Protein AF-A0A226DFU5-F1 (afdb_monomer_lite)

Secondary structure (DSSP, 8-state):
------------TTTT--HHHHHTTSSS--GGGS-HHHHHHHHHHHHHHHHHHHHHHHHHHHHHHHHHHHHHHHHHHHHHHHHTT-TT-HHHHHHHHHHHHHHHHHHHHHHHHHHHHHHHHHHHHHHHHT-S--SS-HHHHHHHHHHHHHHHHHHHHHHHHHHHHHHHHHHHHHHHHHHT-HHHHHHHHHSSS-SS-EETTTEE--HHHHHHHHHHHHHHHHHHHHHHHSPP-----

pLDDT: mean 74.84, std 19.14, range [28.92, 95.69]

Sequence (237 aa):
MTKGVLESLPVNPFERADYAGLMNFTSHTTISDLSNFEQGLIFLINIIVMKYLGFIGGFGCSLVLLGSLCIYSETSRIWRQFENNERKSPEFVEDYLEVKAKIGTINSLCSILVFSQLLEALIYLVCILGQPRIAAGKVCAAVNLFYSLINIGSFVIAASGHKRAILLEKGLVRESGKCGYAEIESRIRNSAGDNCLLGWSCFSVTYSFLGAVASVGITYALVLLQFMSTPPNQKTQ

Structure (mmCIF, N/CA/C/O backbone):
data_AF-A0A226DFU5-F1
#
_entry.id   AF-A0A226DFU5-F1
#
loop_
_atom_site.group_PDB
_atom_site.id
_atom_site.type_symbol
_atom_site.label_atom_id
_atom_site.label_alt_id
_atom_site.label_comp_id
_atom_site.label_asym_id
_atom_site.label_entity_id
_atom_site.label_seq_id
_atom_site.pdbx_PDB_ins_code
_atom_site.Cartn_x
_atom_site.Cartn_y
_atom_site.Cartn_z
_atom_site.occupancy
_atom_site.B_iso_or_equiv
_atom_site.auth_seq_id
_atom_site.auth_comp_id
_atom_site.auth_asym_id
_atom_site.auth_atom_id
_atom_site.pdbx_PDB_model_num
ATOM 1 N N . MET A 1 1 ? 8.193 -65.222 -28.564 1.00 36.50 1 MET A N 1
ATOM 2 C CA . MET A 1 1 ? 8.154 -64.455 -27.300 1.00 36.50 1 MET A CA 1
ATOM 3 C C . MET A 1 1 ? 8.765 -63.091 -27.593 1.00 36.50 1 MET A C 1
ATOM 5 O O . MET A 1 1 ? 9.926 -63.075 -27.952 1.00 36.50 1 MET A O 1
ATOM 9 N N . THR A 1 2 ? 8.098 -61.940 -27.620 1.00 35.28 2 THR A N 1
ATOM 10 C CA . THR A 1 2 ? 6.697 -61.540 -27.402 1.00 35.28 2 THR A CA 1
ATOM 11 C C . THR A 1 2 ? 6.578 -60.141 -28.039 1.00 35.28 2 THR A C 1
ATOM 13 O O . THR A 1 2 ? 7.462 -59.313 -27.842 1.00 35.28 2 THR A O 1
ATOM 16 N N . LYS A 1 3 ? 5.529 -59.891 -28.834 1.00 35.66 3 LYS A N 1
ATOM 17 C CA . LYS A 1 3 ? 5.090 -58.548 -29.267 1.00 35.66 3 LYS A CA 1
ATOM 18 C C . LYS A 1 3 ? 4.191 -57.926 -28.180 1.00 35.66 3 LYS A C 1
ATOM 20 O O . LYS A 1 3 ? 3.489 -58.677 -27.511 1.00 35.66 3 LYS A O 1
ATOM 25 N N . GLY A 1 4 ? 4.134 -56.592 -28.110 1.00 30.23 4 GLY A N 1
ATOM 26 C CA . GLY A 1 4 ? 3.115 -55.784 -27.402 1.00 30.23 4 GLY A CA 1
ATOM 27 C C . GLY A 1 4 ? 3.660 -54.364 -27.159 1.00 30.23 4 GLY A C 1
ATOM 28 O O . GLY A 1 4 ? 4.648 -54.255 -26.451 1.00 30.23 4 GLY A O 1
ATOM 29 N N . VAL A 1 5 ?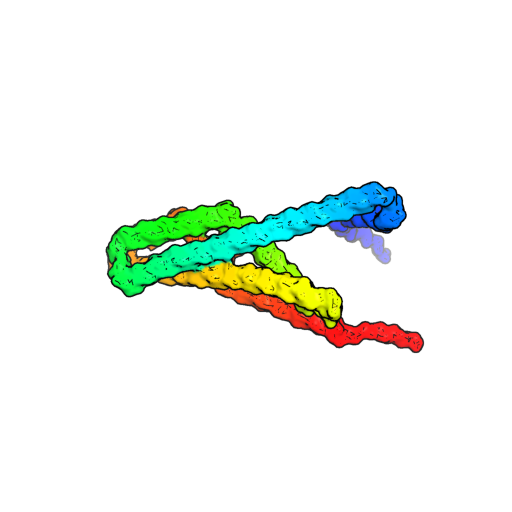 3.311 -53.294 -27.890 1.00 33.34 5 VAL A N 1
ATOM 30 C CA . VAL A 1 5 ? 2.019 -52.595 -28.114 1.00 33.34 5 VAL A CA 1
ATOM 31 C C . VAL A 1 5 ? 1.604 -51.710 -26.921 1.00 33.34 5 VAL A C 1
ATOM 33 O O . VAL A 1 5 ? 1.248 -52.248 -25.884 1.00 33.34 5 VAL A O 1
ATOM 36 N N . LEU A 1 6 ? 1.579 -50.386 -27.193 1.00 31.91 6 LEU A N 1
ATOM 37 C CA . LEU A 1 6 ? 0.977 -49.235 -26.474 1.00 31.91 6 LEU A CA 1
ATOM 38 C C . LEU A 1 6 ? 1.543 -48.919 -25.066 1.00 31.91 6 LEU A C 1
ATOM 40 O O . LEU A 1 6 ? 1.861 -49.814 -24.309 1.00 31.91 6 LEU A O 1
ATOM 44 N N . GLU A 1 7 ? 1.767 -47.664 -24.663 1.00 32.97 7 GLU A N 1
ATOM 45 C CA . GLU A 1 7 ? 0.814 -46.552 -24.709 1.00 32.97 7 GLU A CA 1
ATOM 46 C C . GLU A 1 7 ? 1.432 -45.200 -25.099 1.00 32.97 7 GLU A C 1
ATOM 48 O O . GLU A 1 7 ? 2.412 -44.709 -24.541 1.00 32.97 7 GLU A O 1
ATOM 53 N N . SER A 1 8 ? 0.754 -44.578 -26.057 1.00 36.94 8 SER A N 1
ATOM 54 C CA . SER A 1 8 ? 0.679 -43.144 -26.287 1.00 36.94 8 SER A CA 1
ATOM 55 C C . SER A 1 8 ? 0.148 -42.422 -25.045 1.00 36.94 8 SER A C 1
ATOM 57 O O . SER A 1 8 ? -1.035 -42.548 -24.722 1.00 36.94 8 SER A O 1
ATOM 59 N N . LEU A 1 9 ? 0.979 -41.610 -24.395 1.00 30.94 9 LEU A N 1
ATOM 60 C CA . LEU A 1 9 ? 0.472 -40.558 -23.519 1.00 30.94 9 LEU A CA 1
ATOM 61 C C . LEU A 1 9 ? -0.018 -39.391 -24.392 1.00 30.94 9 LEU A C 1
ATOM 63 O O . LEU A 1 9 ? 0.712 -38.961 -25.291 1.00 30.94 9 LEU A O 1
ATOM 67 N N . PRO A 1 10 ? -1.239 -38.875 -24.171 1.00 31.75 10 PRO A N 1
ATOM 68 C CA . PRO A 1 10 ? -1.712 -37.692 -24.866 1.00 31.75 10 PRO A CA 1
ATOM 69 C C . PRO A 1 10 ? -0.863 -36.497 -24.427 1.00 31.75 10 PRO A C 1
ATOM 71 O O . PRO A 1 10 ? -0.908 -36.070 -23.274 1.00 31.75 10 PRO A O 1
ATOM 74 N N . VAL A 1 11 ? -0.079 -35.956 -25.359 1.00 37.28 11 VAL A N 1
ATOM 75 C CA . VAL A 1 11 ? 0.498 -34.620 -25.211 1.00 37.28 11 VAL A CA 1
ATOM 76 C C . VAL A 1 11 ? -0.674 -33.654 -25.109 1.00 37.28 11 VAL A C 1
ATOM 78 O O . VAL A 1 11 ? -1.556 -33.632 -25.969 1.00 37.28 11 VAL A O 1
ATOM 81 N N . ASN A 1 12 ? -0.697 -32.909 -24.012 1.00 30.72 12 ASN A N 1
ATOM 82 C CA . ASN A 1 12 ? -1.728 -31.943 -23.688 1.00 30.72 12 ASN A CA 1
ATOM 83 C C . ASN A 1 12 ? -1.902 -30.970 -24.878 1.00 30.72 12 ASN A C 1
ATOM 85 O O . ASN A 1 12 ? -0.937 -30.296 -25.249 1.00 30.72 12 ASN A O 1
ATOM 89 N N . PRO A 1 13 ? -3.092 -30.852 -25.496 1.00 34.62 13 PRO A N 1
ATOM 90 C CA . PRO A 1 13 ? -3.297 -29.993 -26.669 1.00 34.62 13 PRO A CA 1
ATOM 91 C C . PRO A 1 13 ? -3.184 -28.485 -26.369 1.00 34.62 13 PRO A C 1
ATOM 93 O O . PRO A 1 13 ? -3.332 -27.668 -27.272 1.00 34.62 13 PRO A O 1
ATOM 96 N N . PHE A 1 14 ? -2.876 -28.105 -25.125 1.00 32.75 14 PHE A N 1
ATOM 97 C CA . PHE A 1 14 ? -2.636 -26.724 -24.702 1.00 32.75 14 PHE A CA 1
ATOM 98 C C . PHE A 1 14 ? -1.157 -26.289 -24.725 1.00 32.75 14 PHE A C 1
ATOM 100 O O . PHE A 1 14 ? -0.881 -25.113 -24.515 1.00 32.75 14 PHE A O 1
ATOM 107 N N . GLU A 1 15 ? -0.203 -27.177 -25.034 1.00 35.91 15 GLU A N 1
ATOM 108 C CA . GLU A 1 15 ? 1.238 -26.841 -25.085 1.00 35.91 15 GLU A CA 1
ATOM 109 C C . GLU A 1 15 ? 1.757 -26.411 -26.474 1.00 35.91 15 GLU A C 1
ATOM 111 O O . GLU A 1 15 ? 2.945 -26.141 -26.645 1.00 35.91 15 GLU A O 1
ATOM 116 N N . ARG A 1 16 ? 0.882 -26.295 -27.482 1.00 35.06 16 ARG A N 1
ATOM 117 C CA . ARG A 1 16 ? 1.227 -25.804 -28.834 1.00 35.06 16 ARG A CA 1
ATOM 118 C C . ARG A 1 16 ? 0.304 -24.689 -29.327 1.00 35.06 16 ARG A C 1
ATOM 120 O O . ARG A 1 16 ? -0.041 -24.632 -30.502 1.00 35.06 16 ARG A O 1
ATOM 127 N N . ALA A 1 17 ? -0.079 -23.773 -28.446 1.00 35.72 17 ALA A N 1
ATOM 128 C CA . ALA A 1 17 ? -0.577 -22.479 -28.897 1.00 35.72 17 ALA A CA 1
ATOM 129 C C . ALA A 1 17 ? 0.622 -21.607 -29.313 1.00 35.72 17 ALA A C 1
ATOM 131 O O . ALA A 1 17 ? 1.292 -21.019 -28.475 1.00 35.72 17 ALA A O 1
ATOM 132 N N . ASP A 1 18 ? 0.931 -21.634 -30.609 1.00 35.28 18 ASP A N 1
ATOM 133 C CA . ASP A 1 18 ? 1.601 -20.628 -31.450 1.00 35.28 18 ASP A CA 1
ATOM 134 C C . ASP A 1 18 ? 2.096 -19.306 -30.808 1.00 35.28 18 ASP A C 1
ATOM 136 O O . ASP A 1 18 ? 1.772 -18.206 -31.255 1.00 35.28 18 ASP A O 1
ATOM 140 N N . TYR A 1 19 ? 3.018 -19.371 -29.847 1.00 35.03 19 TYR A N 1
ATOM 141 C CA . TYR A 1 19 ? 3.857 -18.212 -29.500 1.00 35.03 19 TYR A CA 1
ATOM 142 C C . TYR A 1 19 ? 4.885 -17.896 -30.601 1.00 35.03 19 TYR A C 1
ATOM 144 O O . TYR A 1 19 ? 5.401 -16.781 -30.672 1.00 35.03 19 TYR A O 1
ATOM 152 N N . ALA A 1 20 ? 5.143 -18.848 -31.505 1.00 33.72 20 ALA A N 1
ATOM 153 C CA . ALA A 1 20 ? 5.971 -18.637 -32.688 1.00 33.72 20 ALA A CA 1
ATOM 154 C C . ALA A 1 20 ? 5.259 -17.776 -33.747 1.00 33.72 20 ALA A C 1
ATOM 156 O O . ALA A 1 20 ? 5.902 -16.939 -34.371 1.00 33.72 20 ALA A O 1
ATOM 157 N N . GLY A 1 21 ? 3.936 -17.908 -33.908 1.00 28.92 21 GLY A N 1
ATOM 158 C CA . GLY A 1 21 ? 3.162 -17.124 -34.879 1.00 28.92 21 GLY A CA 1
ATOM 159 C C . GLY A 1 21 ? 3.097 -15.629 -34.551 1.00 28.92 21 GLY A C 1
ATOM 160 O O . GLY A 1 21 ? 3.142 -14.802 -35.459 1.00 28.92 21 GLY A O 1
ATOM 161 N N . LEU A 1 22 ? 3.073 -15.268 -33.261 1.00 32.12 22 LEU A N 1
ATOM 162 C CA . LEU A 1 22 ? 3.051 -13.863 -32.835 1.00 32.12 22 LEU A CA 1
ATOM 163 C C . LEU A 1 22 ? 4.434 -13.191 -32.893 1.00 32.12 22 LEU A C 1
ATOM 165 O O . LEU A 1 22 ? 4.513 -11.992 -33.148 1.00 32.12 22 LEU A O 1
ATOM 169 N N . MET A 1 23 ? 5.524 -13.945 -32.696 1.00 35.12 23 MET A N 1
ATOM 170 C CA . MET A 1 23 ? 6.889 -13.417 -32.856 1.00 35.12 23 MET A CA 1
ATOM 171 C C . MET A 1 23 ? 7.342 -13.333 -34.321 1.00 35.12 23 MET A C 1
ATOM 173 O O . MET A 1 23 ? 8.279 -12.599 -34.623 1.00 35.12 23 MET A O 1
ATOM 177 N N . ASN A 1 24 ? 6.677 -14.038 -35.241 1.00 34.44 24 ASN A N 1
ATOM 178 C CA . ASN A 1 24 ? 7.040 -14.038 -36.661 1.00 34.44 24 ASN A CA 1
ATOM 179 C C . ASN A 1 24 ? 6.415 -12.878 -37.463 1.00 34.44 24 ASN A C 1
ATOM 181 O O . ASN A 1 24 ? 6.685 -12.737 -38.651 1.00 34.44 24 ASN A O 1
ATOM 185 N N . PHE A 1 25 ? 5.591 -12.033 -36.829 1.00 34.19 25 PHE A N 1
ATOM 186 C CA . PHE A 1 25 ? 5.003 -10.851 -37.474 1.00 34.19 25 PHE A CA 1
ATOM 187 C C . PHE A 1 25 ? 5.838 -9.568 -37.324 1.00 34.19 25 PHE A C 1
ATOM 189 O O . PHE A 1 25 ? 5.481 -8.545 -37.900 1.00 34.19 25 PHE A O 1
ATOM 196 N N . THR A 1 26 ? 6.953 -9.596 -36.585 1.00 42.38 26 THR A N 1
ATOM 197 C CA . THR A 1 26 ? 7.785 -8.402 -36.327 1.00 42.38 26 THR A CA 1
ATOM 198 C C . THR A 1 26 ? 9.262 -8.554 -36.697 1.00 42.38 26 THR A C 1
ATOM 200 O O . THR A 1 26 ? 10.013 -7.591 -36.572 1.00 42.38 26 THR A O 1
ATOM 203 N N . SER A 1 27 ? 9.709 -9.714 -37.190 1.00 44.09 27 SER A N 1
ATOM 204 C CA . SER A 1 27 ? 11.140 -9.991 -37.406 1.00 44.09 27 SER A CA 1
ATOM 205 C C . SER A 1 27 ? 11.689 -9.653 -38.799 1.00 44.09 27 SER A C 1
ATOM 207 O O . SER A 1 27 ? 12.900 -9.756 -38.990 1.00 44.09 27 SER A O 1
ATOM 209 N N . HIS A 1 28 ? 10.856 -9.245 -39.766 1.00 45.03 28 HIS A N 1
ATOM 210 C CA . HIS A 1 28 ? 11.298 -9.038 -41.159 1.00 45.03 28 HIS A CA 1
ATOM 211 C C . HIS A 1 28 ? 11.107 -7.633 -41.741 1.00 45.03 28 HIS A C 1
ATOM 213 O O . HI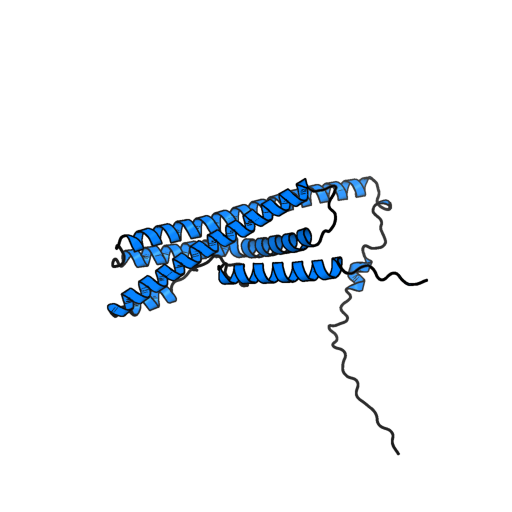S A 1 28 ? 11.527 -7.403 -42.869 1.00 45.03 28 HIS A O 1
ATOM 219 N N . THR A 1 29 ? 10.562 -6.681 -40.985 1.00 47.34 29 THR A N 1
ATOM 220 C CA . THR A 1 29 ? 10.597 -5.255 -41.349 1.00 47.34 29 THR A CA 1
ATOM 221 C C . THR A 1 29 ? 11.503 -4.528 -40.378 1.00 47.34 29 THR A C 1
ATOM 223 O O . THR A 1 29 ? 11.135 -4.260 -39.233 1.00 47.34 29 THR A O 1
ATOM 226 N N . THR A 1 30 ? 12.714 -4.227 -40.827 1.00 53.88 30 THR A N 1
ATOM 227 C CA . THR A 1 30 ? 13.584 -3.295 -40.117 1.00 53.88 30 THR A CA 1
ATOM 228 C C . THR A 1 30 ? 13.009 -1.883 -40.227 1.00 53.88 30 THR A C 1
ATOM 230 O O . THR A 1 30 ? 12.320 -1.563 -41.190 1.00 53.88 30 THR A O 1
ATOM 233 N N . ILE A 1 31 ? 13.273 -1.006 -39.247 1.00 55.91 31 ILE A N 1
ATOM 234 C CA . ILE A 1 31 ? 12.805 0.397 -39.290 1.00 55.91 31 ILE A CA 1
ATOM 235 C C . ILE A 1 31 ? 13.222 1.067 -40.612 1.00 55.91 31 ILE A C 1
ATOM 237 O O . ILE A 1 31 ? 12.480 1.882 -41.147 1.00 55.91 31 ILE A O 1
ATOM 241 N N . SER A 1 32 ? 14.360 0.658 -41.178 1.00 59.66 32 SER A N 1
ATOM 242 C CA . SER A 1 32 ? 14.882 1.070 -42.484 1.00 59.66 32 SER A CA 1
ATOM 243 C C . SER A 1 32 ? 14.009 0.727 -43.696 1.00 59.66 32 SER A C 1
ATOM 245 O O . SER A 1 32 ? 14.209 1.345 -44.736 1.00 59.66 32 SER A O 1
ATOM 247 N N . ASP A 1 33 ? 13.057 -0.201 -43.577 1.00 64.81 33 ASP A N 1
ATOM 248 C CA . ASP A 1 33 ? 12.161 -0.609 -44.671 1.00 64.81 33 ASP A CA 1
ATOM 249 C C . ASP A 1 33 ? 10.887 0.254 -44.748 1.00 64.81 33 ASP A C 1
ATOM 251 O O . ASP A 1 33 ? 10.118 0.152 -45.702 1.00 64.81 33 ASP A O 1
ATOM 255 N N . LEU A 1 34 ? 10.658 1.111 -43.747 1.00 69.50 34 LEU A N 1
ATOM 256 C CA . LEU A 1 34 ? 9.529 2.039 -43.690 1.00 69.50 34 LEU A CA 1
ATOM 257 C C . LEU A 1 34 ? 9.848 3.347 -44.414 1.00 69.50 34 LEU A C 1
ATOM 259 O O . LEU A 1 34 ? 10.966 3.864 -44.347 1.00 69.50 34 LEU A O 1
ATOM 263 N N . SER A 1 35 ? 8.838 3.935 -45.055 1.00 83.75 35 SER A N 1
ATOM 264 C CA . SER A 1 35 ? 8.966 5.269 -45.637 1.00 83.75 35 SER A CA 1
ATOM 265 C C . SER A 1 35 ? 9.292 6.309 -44.554 1.00 83.75 35 SER A C 1
ATOM 267 O O . SER A 1 35 ? 8.879 6.185 -43.399 1.00 83.75 35 SER A O 1
ATOM 269 N N . ASN A 1 36 ? 9.991 7.388 -44.922 1.00 82.06 36 ASN A N 1
ATOM 270 C CA . ASN A 1 36 ? 10.336 8.474 -43.988 1.00 82.06 36 ASN A CA 1
ATOM 271 C C . ASN A 1 36 ? 9.100 9.054 -43.268 1.00 82.06 36 ASN A C 1
ATOM 273 O O . ASN A 1 36 ? 9.194 9.516 -42.131 1.00 82.06 36 ASN A O 1
ATOM 277 N N . PHE A 1 37 ? 7.933 9.013 -43.921 1.00 82.75 37 PHE A N 1
ATOM 278 C CA . PHE A 1 37 ? 6.659 9.412 -43.331 1.00 82.75 37 PHE A CA 1
ATOM 279 C C . PHE A 1 37 ? 6.193 8.434 -42.242 1.00 82.75 37 PHE A C 1
ATOM 281 O O . PHE A 1 37 ? 5.830 8.867 -41.150 1.00 82.75 37 PHE A O 1
ATOM 288 N N . GLU A 1 38 ? 6.254 7.126 -42.494 1.00 81.56 38 GLU A N 1
ATOM 289 C CA . GLU A 1 38 ? 5.870 6.095 -41.522 1.00 81.56 38 GLU A CA 1
ATOM 290 C C . GLU A 1 38 ? 6.831 6.040 -40.330 1.00 81.56 38 GLU A C 1
ATOM 292 O O . GLU A 1 38 ? 6.382 5.935 -39.189 1.00 81.56 38 GLU A O 1
ATOM 297 N N . GLN A 1 39 ? 8.139 6.200 -40.557 1.00 75.94 39 GLN A N 1
ATOM 298 C CA . GLN A 1 39 ? 9.115 6.348 -39.471 1.00 75.94 39 GLN A CA 1
ATOM 299 C C . GLN A 1 39 ? 8.803 7.575 -38.602 1.00 75.94 39 GLN A C 1
ATOM 301 O O . GLN A 1 39 ? 8.814 7.484 -37.371 1.00 75.94 39 GLN A O 1
ATOM 306 N N . GLY A 1 40 ? 8.478 8.712 -39.229 1.00 78.44 40 GLY A N 1
ATOM 307 C CA . GLY A 1 40 ? 8.074 9.930 -38.526 1.00 78.44 40 GLY A CA 1
ATOM 308 C C . GLY A 1 40 ? 6.792 9.745 -37.708 1.00 78.44 40 GLY A C 1
ATOM 309 O O . GLY A 1 40 ? 6.726 10.178 -36.557 1.00 78.44 40 GLY A O 1
ATOM 310 N N . LEU A 1 41 ? 5.800 9.044 -38.265 1.00 83.31 41 LEU A N 1
ATOM 311 C CA . LEU A 1 41 ? 4.543 8.727 -37.588 1.00 83.31 41 LEU A CA 1
ATOM 312 C C . LEU A 1 41 ? 4.767 7.803 -36.379 1.00 83.31 41 LEU A C 1
ATOM 314 O O . LEU A 1 41 ? 4.274 8.092 -35.291 1.00 83.31 41 LEU A O 1
ATOM 318 N N . ILE A 1 42 ? 5.551 6.733 -36.538 1.00 80.81 42 ILE A N 1
ATOM 319 C CA . ILE A 1 42 ? 5.897 5.800 -35.454 1.00 80.81 42 ILE A CA 1
ATOM 320 C C . ILE A 1 42 ? 6.644 6.530 -34.336 1.00 80.81 42 ILE A C 1
ATOM 322 O O . ILE A 1 42 ? 6.361 6.314 -33.157 1.00 80.81 42 ILE A O 1
ATOM 326 N N . PHE A 1 43 ? 7.575 7.419 -34.680 1.00 78.94 43 PHE A N 1
ATOM 327 C CA . PHE A 1 43 ? 8.310 8.206 -33.695 1.00 78.94 43 PHE A CA 1
ATOM 328 C C . PHE A 1 43 ? 7.391 9.163 -32.921 1.00 78.94 43 PHE A C 1
ATOM 330 O O . PHE A 1 43 ? 7.452 9.215 -31.692 1.00 78.94 43 PHE A O 1
ATOM 337 N N . LEU A 1 44 ? 6.490 9.866 -33.615 1.00 78.88 44 LEU A N 1
ATOM 338 C CA . LEU A 1 44 ? 5.509 10.756 -32.992 1.00 78.88 44 LEU A CA 1
ATOM 339 C C . LEU A 1 44 ? 4.559 9.989 -32.058 1.00 78.88 44 LEU A C 1
ATOM 341 O O . LEU A 1 44 ? 4.359 10.399 -30.914 1.00 78.88 44 LEU A O 1
ATOM 345 N N . ILE A 1 45 ? 4.015 8.858 -32.520 1.00 80.44 45 ILE A N 1
ATOM 346 C CA . ILE A 1 45 ? 3.136 7.993 -31.723 1.00 80.44 45 ILE A CA 1
ATOM 347 C C . ILE A 1 45 ? 3.880 7.488 -30.488 1.00 80.44 45 ILE A C 1
ATOM 349 O O . ILE A 1 45 ? 3.356 7.603 -29.384 1.00 80.44 45 ILE A O 1
ATOM 353 N N . ASN A 1 46 ? 5.118 7.011 -30.636 1.00 70.56 46 ASN A N 1
ATOM 354 C CA . ASN A 1 46 ? 5.925 6.566 -29.502 1.00 70.56 46 ASN A CA 1
ATOM 355 C C . ASN A 1 46 ? 6.178 7.691 -28.493 1.00 70.56 46 ASN A C 1
ATOM 357 O O . ASN A 1 46 ? 6.066 7.458 -27.293 1.00 70.56 46 ASN A O 1
ATOM 361 N N . ILE A 1 47 ? 6.461 8.920 -28.939 1.00 75.81 47 ILE A N 1
ATOM 362 C CA . ILE A 1 47 ? 6.619 10.062 -28.026 1.00 75.81 47 ILE A CA 1
ATOM 363 C C . ILE A 1 47 ? 5.324 10.332 -27.258 1.00 75.81 47 ILE A C 1
ATOM 365 O O . ILE A 1 47 ? 5.367 10.499 -26.037 1.00 75.81 47 ILE A O 1
ATOM 369 N N . ILE A 1 48 ? 4.183 10.377 -27.951 1.00 74.75 48 ILE A N 1
ATOM 370 C CA . ILE A 1 48 ? 2.880 10.650 -27.333 1.00 74.75 48 ILE A CA 1
ATOM 371 C C . ILE A 1 48 ? 2.535 9.549 -26.328 1.00 74.75 48 ILE A C 1
ATOM 373 O O . ILE A 1 48 ? 2.198 9.853 -25.185 1.00 74.75 48 ILE A O 1
ATOM 377 N N . VAL A 1 49 ? 2.686 8.281 -26.718 1.00 73.06 49 VAL A N 1
ATOM 378 C CA . VAL A 1 49 ? 2.428 7.120 -25.859 1.00 73.06 49 VAL A CA 1
ATOM 379 C C . VAL A 1 49 ? 3.338 7.145 -24.634 1.00 73.06 49 VAL A C 1
ATOM 381 O O . VAL A 1 49 ? 2.843 7.047 -23.516 1.00 73.06 49 VAL A O 1
ATOM 384 N N . MET A 1 50 ? 4.644 7.365 -24.797 1.00 68.62 50 MET A N 1
ATOM 385 C CA . MET A 1 50 ? 5.586 7.408 -23.671 1.00 68.62 50 MET A CA 1
ATOM 386 C C . MET A 1 50 ? 5.300 8.573 -22.715 1.00 68.62 50 MET A C 1
ATOM 388 O O . MET A 1 50 ? 5.369 8.405 -21.498 1.00 68.62 50 MET A O 1
ATOM 392 N N . LYS A 1 51 ? 4.932 9.752 -23.235 1.00 73.06 51 LYS A N 1
ATOM 393 C CA . LYS A 1 51 ? 4.528 10.906 -22.412 1.00 73.06 51 LYS A CA 1
ATOM 394 C C . LYS A 1 51 ? 3.236 10.629 -21.645 1.00 73.06 51 LYS A C 1
ATOM 396 O O . LYS A 1 51 ? 3.155 10.962 -20.465 1.00 73.06 51 LYS A O 1
ATOM 401 N N . TYR A 1 52 ? 2.250 10.024 -22.300 1.00 72.38 52 TYR A N 1
ATOM 402 C CA . TYR A 1 52 ? 0.954 9.724 -21.700 1.00 72.38 52 TYR A CA 1
ATOM 403 C C . TYR A 1 52 ? 1.057 8.614 -20.646 1.00 72.38 52 TYR A C 1
ATOM 405 O O . TYR A 1 52 ? 0.517 8.757 -19.552 1.00 72.38 52 TYR A O 1
ATOM 413 N N . LEU A 1 53 ? 1.836 7.563 -20.921 1.00 72.44 53 LEU A N 1
ATOM 414 C CA . LEU A 1 53 ? 2.155 6.513 -19.951 1.00 72.44 53 LEU A CA 1
ATOM 415 C C . LEU A 1 53 ? 2.911 7.072 -18.743 1.00 72.44 53 LEU A C 1
ATOM 417 O O . LEU A 1 53 ? 2.547 6.768 -17.612 1.00 72.44 53 LEU A O 1
ATOM 421 N N . GLY A 1 54 ? 3.899 7.947 -18.961 1.00 71.00 54 GLY A N 1
ATOM 422 C CA . GLY A 1 54 ? 4.609 8.618 -17.870 1.00 71.00 54 GLY A CA 1
ATOM 423 C C . GLY A 1 54 ? 3.694 9.504 -17.016 1.00 71.00 54 GLY A C 1
ATOM 424 O O . GLY A 1 54 ? 3.820 9.525 -15.793 1.00 71.00 54 GLY A O 1
ATOM 425 N N . PHE A 1 55 ? 2.736 10.198 -17.638 1.00 75.69 55 PHE A N 1
ATOM 426 C CA . PHE A 1 55 ? 1.733 10.985 -16.919 1.00 75.69 55 PHE A CA 1
ATOM 427 C C . PHE A 1 55 ? 0.797 10.100 -16.086 1.00 75.69 55 PHE A C 1
ATOM 429 O O . PHE A 1 55 ? 0.604 10.374 -14.904 1.00 75.69 55 PHE A O 1
ATOM 436 N N 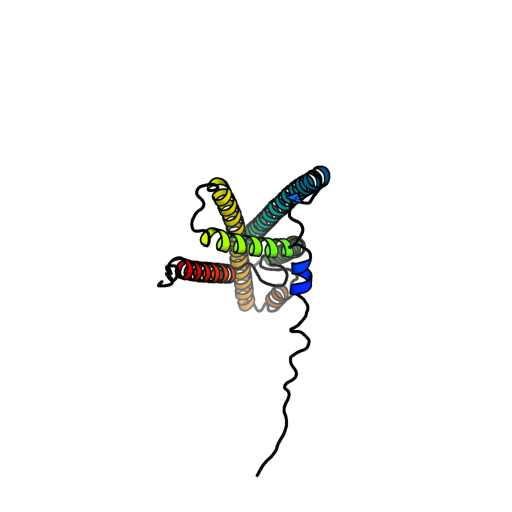. ILE A 1 56 ? 0.257 9.022 -16.667 1.00 77.06 56 ILE A N 1
ATOM 437 C CA . ILE A 1 56 ? -0.615 8.076 -15.954 1.00 77.06 56 ILE A CA 1
ATOM 438 C C . ILE A 1 56 ? 0.136 7.407 -14.801 1.00 77.06 56 ILE A C 1
ATOM 440 O O . ILE A 1 56 ? -0.411 7.317 -13.703 1.00 77.06 56 ILE A O 1
ATOM 444 N N . GLY A 1 57 ? 1.385 6.988 -15.015 1.00 76.75 57 GLY A N 1
ATOM 445 C CA . GLY A 1 57 ? 2.234 6.431 -13.963 1.00 76.75 57 GLY A CA 1
ATOM 446 C C . GLY A 1 57 ? 2.445 7.429 -12.824 1.00 76.75 57 GLY A C 1
ATOM 447 O O . GLY A 1 57 ? 2.163 7.127 -11.664 1.00 76.75 57 GLY A O 1
ATOM 448 N N . GLY A 1 58 ? 2.858 8.661 -13.138 1.00 80.38 58 GLY A N 1
ATOM 449 C CA . GLY A 1 58 ? 3.074 9.712 -12.137 1.00 80.38 58 GLY A CA 1
ATOM 450 C C . GLY A 1 58 ? 1.802 10.097 -11.371 1.00 80.38 58 GLY A C 1
ATOM 451 O O . GLY A 1 58 ? 1.838 10.298 -10.152 1.00 80.38 58 GLY A O 1
ATOM 452 N N . PHE A 1 59 ? 0.661 10.144 -12.060 1.00 85.00 59 PHE A N 1
ATOM 453 C CA . PHE A 1 59 ? -0.643 10.365 -11.443 1.00 85.00 59 PHE A CA 1
ATOM 454 C C . PHE A 1 59 ? -1.035 9.196 -10.527 1.00 85.00 59 PHE A C 1
ATOM 456 O O . PHE A 1 59 ? -1.434 9.419 -9.384 1.00 85.00 59 PHE A O 1
ATOM 463 N N . GLY A 1 60 ? -0.831 7.956 -10.979 1.00 86.56 60 GLY A N 1
ATOM 464 C CA . GLY A 1 60 ? -1.063 6.742 -10.198 1.00 86.56 60 GLY A CA 1
ATOM 465 C C . GLY A 1 60 ? -0.248 6.707 -8.905 1.00 86.56 60 GLY A C 1
ATOM 466 O O . GLY A 1 60 ? -0.814 6.498 -7.835 1.00 86.56 60 GLY A O 1
ATOM 467 N N . CYS A 1 61 ? 1.052 7.003 -8.967 1.00 86.81 61 CYS A N 1
ATOM 468 C CA . CYS A 1 61 ? 1.902 7.131 -7.775 1.00 86.81 61 CYS A CA 1
ATOM 469 C C . CYS A 1 61 ? 1.388 8.171 -6.795 1.00 86.81 61 CYS A C 1
ATOM 471 O O . CYS A 1 61 ? 1.352 7.931 -5.590 1.00 86.81 61 CYS A O 1
ATOM 473 N N . SER A 1 62 ? 0.993 9.331 -7.317 1.00 89.88 62 SER A N 1
ATOM 474 C CA . SER A 1 62 ? 0.494 10.432 -6.499 1.00 89.88 62 SER A CA 1
ATOM 475 C C . SER A 1 62 ? -0.792 10.028 -5.774 1.00 89.88 62 SER A C 1
ATOM 477 O O . SER A 1 62 ? -0.930 10.297 -4.582 1.00 89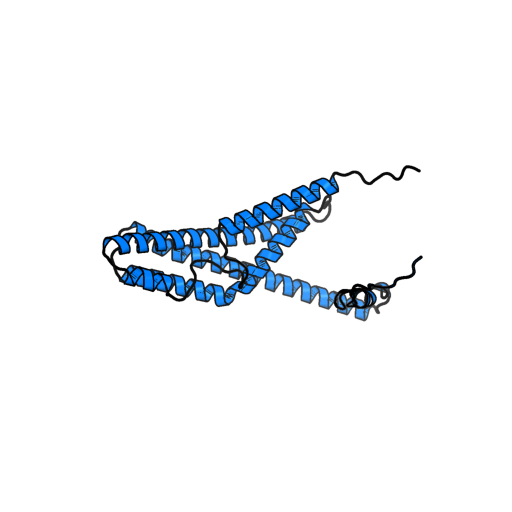.88 62 SER A O 1
ATOM 479 N N . LEU A 1 63 ? -1.700 9.315 -6.452 1.00 91.12 63 LEU A N 1
ATOM 480 C CA . LEU A 1 63 ? -2.919 8.766 -5.849 1.00 91.12 63 LEU A CA 1
ATOM 481 C C . LEU A 1 63 ? -2.628 7.696 -4.793 1.00 91.12 63 LEU A C 1
ATOM 483 O O . LEU A 1 63 ? -3.234 7.720 -3.723 1.00 91.12 63 LEU A O 1
ATOM 487 N N . VAL A 1 64 ? -1.689 6.784 -5.055 1.00 92.31 64 VAL A N 1
ATOM 488 C CA . VAL A 1 64 ? -1.279 5.760 -4.081 1.00 92.31 64 VAL A CA 1
ATOM 489 C C . VAL A 1 64 ? -0.644 6.408 -2.849 1.00 92.31 64 VAL A C 1
ATOM 491 O O . VAL A 1 64 ? -0.967 6.031 -1.720 1.00 92.31 64 VAL A O 1
ATOM 494 N N . LEU A 1 65 ? 0.202 7.422 -3.034 1.00 93.31 65 LEU A N 1
ATOM 495 C CA . LEU A 1 65 ? 0.807 8.180 -1.942 1.00 93.31 65 LEU A CA 1
ATOM 496 C C . LEU A 1 65 ? -0.242 8.934 -1.122 1.00 93.31 65 LEU A C 1
ATOM 498 O O . LEU A 1 65 ? -0.229 8.841 0.104 1.00 93.31 65 LEU A O 1
ATOM 502 N N . LEU A 1 66 ? -1.166 9.640 -1.777 1.00 93.75 66 LEU A N 1
ATOM 503 C CA . LEU A 1 66 ? -2.257 10.346 -1.104 1.00 93.75 66 LEU A CA 1
ATOM 504 C C . LEU A 1 66 ? -3.166 9.382 -0.338 1.00 93.75 66 LEU A C 1
ATOM 506 O O . LEU A 1 66 ? -3.479 9.642 0.821 1.00 93.75 66 LEU A O 1
ATOM 510 N N . GLY A 1 67 ? -3.532 8.247 -0.940 1.00 92.94 67 GLY A N 1
ATOM 511 C CA . GLY A 1 67 ? -4.298 7.197 -0.271 1.00 92.94 67 GLY A CA 1
ATOM 512 C C . GLY A 1 67 ? -3.563 6.663 0.958 1.00 92.94 67 GLY A C 1
ATOM 513 O O . GLY A 1 67 ? -4.132 6.599 2.043 1.00 92.94 67 GLY A O 1
ATOM 514 N N . SER A 1 68 ? -2.268 6.378 0.825 1.00 94.56 68 SER A N 1
ATOM 515 C CA . SER A 1 68 ? -1.419 5.915 1.929 1.00 94.56 68 SER A CA 1
ATOM 516 C C . SER A 1 68 ? -1.337 6.936 3.068 1.00 94.56 68 SER A C 1
ATOM 518 O O . SER A 1 68 ? -1.483 6.575 4.237 1.00 94.56 68 SER A O 1
ATOM 520 N N . LEU A 1 69 ? -1.143 8.217 2.735 1.00 95.06 69 LEU A N 1
ATOM 521 C CA . LEU A 1 69 ? -1.112 9.316 3.699 1.00 95.06 69 LEU A CA 1
ATOM 522 C C . LEU A 1 69 ? -2.459 9.504 4.392 1.00 95.06 69 LEU A C 1
ATOM 524 O O . LEU A 1 69 ? -2.469 9.690 5.603 1.00 95.06 69 LEU A O 1
ATOM 528 N N . CYS A 1 70 ? -3.569 9.419 3.658 1.00 93.94 70 CYS A N 1
ATOM 529 C CA . CYS A 1 70 ? -4.916 9.548 4.207 1.00 93.94 70 CYS A CA 1
ATOM 530 C C . CYS A 1 70 ? -5.231 8.412 5.190 1.00 93.94 70 CYS A C 1
ATOM 532 O O . CYS A 1 70 ? -5.648 8.665 6.319 1.00 93.94 70 CYS A O 1
ATOM 534 N N . ILE A 1 71 ? -4.930 7.162 4.818 1.00 93.38 71 ILE A N 1
ATOM 535 C CA . ILE A 1 71 ? -5.071 6.007 5.717 1.00 93.38 71 ILE A CA 1
ATOM 536 C C . ILE A 1 71 ? -4.237 6.228 6.980 1.00 93.38 71 ILE A C 1
ATOM 538 O O . ILE A 1 71 ? -4.729 6.055 8.097 1.00 93.38 71 ILE A O 1
ATOM 542 N N . TYR A 1 72 ? -2.976 6.640 6.829 1.00 94.75 72 TYR A N 1
ATOM 543 C CA . TYR A 1 72 ? -2.114 6.910 7.972 1.00 94.75 72 TYR A CA 1
ATOM 544 C C . TYR A 1 72 ? -2.638 8.065 8.832 1.00 94.75 72 TYR A C 1
ATOM 546 O O . TYR A 1 72 ? -2.664 7.928 10.051 1.00 94.75 72 TYR A O 1
ATOM 554 N N . SER A 1 73 ? -3.070 9.187 8.254 1.00 94.12 73 SER A N 1
ATOM 555 C CA . SER A 1 73 ? -3.534 10.351 9.015 1.00 94.12 73 SER A CA 1
ATOM 556 C C . SER A 1 73 ? -4.802 10.046 9.803 1.00 94.12 73 SER A C 1
ATOM 558 O O . SER A 1 73 ? -4.859 10.360 10.990 1.00 94.12 73 SER A O 1
ATOM 560 N N . GLU A 1 74 ? -5.776 9.384 9.179 1.00 92.81 74 GLU A N 1
ATOM 561 C CA . GLU A 1 74 ? -7.049 9.020 9.807 1.00 92.81 74 GLU A CA 1
ATOM 562 C C . GLU A 1 74 ? -6.847 8.010 10.941 1.00 92.81 74 GLU A C 1
ATOM 564 O O . GLU A 1 74 ? -7.275 8.240 12.073 1.00 92.81 74 GLU A O 1
ATOM 569 N N . THR A 1 75 ? -6.091 6.938 10.688 1.00 92.19 75 THR A N 1
ATOM 570 C CA . THR A 1 75 ? -5.773 5.942 11.728 1.00 92.19 75 THR A CA 1
ATOM 571 C C . THR A 1 75 ? -4.937 6.537 12.860 1.00 92.19 75 THR A C 1
ATOM 573 O O . THR A 1 75 ? -5.121 6.182 14.021 1.00 92.19 75 THR A O 1
ATOM 576 N N . SER A 1 76 ? -4.041 7.481 12.558 1.00 92.38 76 SER A N 1
ATOM 577 C CA . SER A 1 76 ? -3.246 8.195 13.565 1.00 92.38 76 SER A CA 1
ATOM 578 C C . SER A 1 76 ? -4.077 9.145 14.415 1.00 92.38 76 SER A C 1
ATOM 580 O O . SER A 1 76 ? -3.795 9.295 15.602 1.00 92.38 76 SER A O 1
ATOM 582 N N . ARG A 1 77 ? -5.072 9.804 13.817 1.00 91.75 77 ARG A N 1
ATOM 583 C CA . ARG A 1 77 ? -5.993 10.698 14.522 1.00 91.75 77 ARG A CA 1
ATOM 584 C C . ARG A 1 77 ? -6.775 9.918 15.575 1.00 91.75 77 ARG A C 1
ATOM 586 O O . ARG A 1 77 ? -6.707 10.273 16.749 1.00 91.75 77 ARG A O 1
ATOM 593 N N . ILE A 1 78 ? -7.385 8.804 15.170 1.00 89.81 78 ILE A N 1
ATOM 594 C CA . ILE A 1 78 ? -8.130 7.924 16.080 1.00 89.81 78 ILE A CA 1
ATOM 595 C C . ILE A 1 78 ? -7.206 7.279 17.116 1.00 89.81 78 ILE A C 1
ATOM 597 O O . ILE A 1 78 ? -7.557 7.194 18.289 1.00 89.81 78 ILE A O 1
ATOM 601 N N . TRP A 1 79 ? -5.985 6.889 16.732 1.00 89.75 79 TRP A N 1
ATOM 602 C CA . TRP A 1 79 ? -4.991 6.380 17.685 1.00 89.75 79 TRP A CA 1
ATOM 603 C C . TRP A 1 79 ? -4.691 7.367 18.816 1.00 89.75 79 TRP A C 1
ATOM 605 O O . TRP A 1 79 ? -4.616 6.973 19.976 1.00 89.75 79 TRP A O 1
ATOM 615 N N . ARG A 1 80 ? -4.562 8.661 18.506 1.00 88.75 80 ARG A N 1
ATOM 616 C CA . ARG A 1 80 ? -4.328 9.690 19.529 1.00 88.75 80 ARG A CA 1
ATOM 617 C C . ARG A 1 80 ? -5.533 9.874 20.452 1.00 88.75 80 ARG A C 1
ATOM 619 O O . ARG A 1 80 ? -5.347 9.995 21.658 1.00 88.75 80 ARG A O 1
ATOM 626 N N . GLN A 1 81 ? -6.752 9.859 19.913 1.00 85.75 81 GLN A N 1
ATOM 627 C CA . GLN A 1 81 ? -7.982 9.897 20.720 1.00 85.75 81 GLN A CA 1
ATOM 628 C C . GLN A 1 81 ? -8.079 8.674 21.648 1.00 85.75 81 GLN A C 1
ATOM 630 O O . GLN A 1 81 ? -8.373 8.803 22.837 1.00 85.75 81 GLN A O 1
ATOM 635 N N . PHE A 1 82 ? -7.710 7.495 21.137 1.00 83.94 82 PHE A N 1
ATOM 636 C CA . PHE A 1 82 ? -7.619 6.267 21.923 1.00 83.94 82 PHE A CA 1
ATOM 637 C C . PHE A 1 82 ? -6.617 6.391 23.079 1.00 83.94 82 PHE A C 1
ATOM 639 O O . PHE A 1 82 ? -6.905 5.987 24.207 1.00 83.94 82 PHE A O 1
ATOM 646 N N . GLU A 1 83 ? -5.430 6.951 22.837 1.00 84.12 83 GLU A N 1
ATOM 647 C CA . GLU A 1 83 ? -4.421 7.169 23.883 1.00 84.12 83 GLU A CA 1
ATOM 648 C C . GLU A 1 83 ? -4.887 8.166 24.953 1.00 84.12 83 GLU A C 1
ATOM 650 O O . GLU A 1 83 ? -4.623 7.943 26.134 1.00 84.12 83 GLU A O 1
ATOM 655 N N . ASN A 1 84 ? -5.662 9.183 24.571 1.00 83.56 84 ASN A N 1
ATOM 656 C CA . ASN A 1 84 ? -6.176 10.230 25.461 1.00 83.56 84 ASN A CA 1
ATOM 657 C C . ASN A 1 84 ? -7.374 9.807 26.346 1.00 83.56 84 ASN A C 1
ATOM 659 O O . ASN A 1 84 ? -8.014 10.658 26.956 1.00 83.56 84 ASN A O 1
ATOM 663 N N . ASN A 1 85 ? -7.642 8.504 26.489 1.00 69.31 85 ASN A N 1
ATOM 664 C CA . ASN A 1 85 ? -8.682 7.914 27.351 1.00 69.31 85 ASN A CA 1
ATOM 665 C C . ASN A 1 85 ? -10.152 8.166 26.945 1.00 69.31 85 ASN A C 1
ATOM 667 O O . ASN A 1 85 ? -11.048 7.899 27.746 1.00 69.31 85 ASN A O 1
ATOM 671 N N . GLU A 1 86 ? -10.444 8.523 25.691 1.00 63.75 86 GLU A N 1
ATOM 672 C CA . GLU A 1 86 ? -11.825 8.577 25.153 1.00 63.75 86 GLU A CA 1
ATOM 673 C C . GLU A 1 86 ? -12.417 7.181 24.833 1.00 63.75 86 GLU A C 1
ATOM 675 O O . GLU A 1 86 ? -13.476 7.043 24.228 1.00 63.75 86 GLU A O 1
ATOM 680 N N . ARG A 1 87 ? -11.754 6.109 25.287 1.00 63.72 87 ARG A N 1
ATOM 681 C CA . ARG A 1 87 ? -11.962 4.710 24.858 1.00 63.72 87 ARG A CA 1
ATOM 682 C C . ARG A 1 87 ? -13.337 4.116 25.159 1.00 63.72 87 ARG A C 1
ATOM 684 O O . ARG A 1 87 ? -13.697 3.093 24.590 1.00 63.72 87 ARG A O 1
ATOM 691 N N . LYS A 1 88 ? -14.080 4.716 26.090 1.00 63.00 88 LYS A N 1
ATOM 692 C CA . LYS A 1 88 ? -15.344 4.166 26.603 1.00 63.00 88 LYS A CA 1
ATOM 693 C C . LYS A 1 88 ? -16.587 4.766 25.952 1.00 63.00 88 LYS A C 1
ATOM 695 O O . LYS A 1 88 ? -17.683 4.318 26.280 1.00 63.00 88 LYS A O 1
ATOM 700 N N . SER A 1 89 ? -16.444 5.772 25.083 1.00 68.25 89 SER A N 1
ATOM 701 C CA . SER A 1 89 ? -17.611 6.343 24.408 1.00 68.25 89 SER A CA 1
ATOM 702 C C . SER A 1 89 ? -18.047 5.424 23.260 1.00 68.25 89 SER A C 1
ATOM 704 O O . SER A 1 89 ? -17.200 5.036 22.452 1.00 68.25 89 SER A O 1
ATOM 706 N N . PRO A 1 90 ? -19.341 5.081 23.133 1.00 73.25 90 PRO A N 1
ATOM 707 C CA . PRO A 1 90 ? -19.856 4.412 21.937 1.00 73.25 90 PRO A CA 1
ATOM 708 C C . PRO A 1 90 ? -19.587 5.225 20.659 1.00 73.25 90 PRO A C 1
ATOM 710 O O . PRO A 1 90 ? -19.425 4.638 19.593 1.00 73.25 90 PRO A O 1
ATOM 713 N N . GLU A 1 91 ? -19.446 6.548 20.776 1.00 81.19 91 GLU A N 1
ATOM 714 C CA . GLU A 1 91 ? -19.070 7.448 19.677 1.00 81.19 91 GLU A CA 1
ATOM 715 C C . GLU A 1 91 ? -17.686 7.108 19.109 1.00 81.19 91 GLU A C 1
ATOM 717 O O . GLU A 1 91 ? -17.486 7.152 17.901 1.00 81.19 91 GLU A O 1
ATOM 722 N N . PHE A 1 92 ? -16.751 6.655 19.950 1.00 83.19 92 PHE A N 1
ATOM 723 C CA . PHE A 1 92 ? -15.413 6.272 19.498 1.00 83.19 92 PHE A CA 1
ATOM 724 C C . PHE A 1 92 ? -15.447 5.046 18.570 1.00 83.19 92 PHE A C 1
ATOM 726 O O . PHE A 1 92 ? -14.656 4.932 17.631 1.00 83.19 92 PHE A O 1
ATOM 733 N N . VAL A 1 93 ? -16.365 4.107 18.827 1.00 84.44 93 VAL A N 1
ATOM 734 C CA . VAL A 1 93 ? -16.555 2.944 17.953 1.00 84.44 93 VAL A CA 1
ATOM 735 C C . VAL A 1 93 ? -17.107 3.397 16.604 1.00 84.44 93 VAL A C 1
ATOM 737 O O . VAL A 1 93 ? -16.612 2.929 15.583 1.00 84.44 93 VAL A O 1
ATOM 740 N N . GLU A 1 94 ? -18.068 4.323 16.580 1.00 87.12 94 GLU A N 1
ATOM 741 C CA . GLU A 1 94 ? -18.598 4.888 15.329 1.00 87.12 94 GLU A CA 1
ATOM 742 C C . GLU A 1 94 ? -17.514 5.598 14.514 1.00 87.12 94 GLU A C 1
ATOM 744 O O . GLU A 1 94 ? -17.376 5.321 13.323 1.00 87.12 94 GLU A O 1
ATOM 749 N N . ASP A 1 95 ? -16.685 6.424 15.156 1.00 88.56 95 ASP A N 1
ATOM 750 C CA . ASP A 1 95 ? -15.574 7.118 14.497 1.00 88.56 95 ASP A CA 1
ATOM 751 C C . ASP A 1 95 ? -14.599 6.124 13.845 1.00 88.56 95 ASP A C 1
ATOM 753 O O . ASP A 1 95 ? -14.149 6.302 12.707 1.00 88.56 95 ASP A O 1
ATOM 757 N N . TYR A 1 96 ? -14.287 5.029 14.546 1.00 89.50 96 TYR A N 1
ATOM 758 C CA . TYR A 1 96 ? -13.446 3.964 14.003 1.00 89.50 96 TYR A CA 1
ATOM 759 C C . TYR A 1 96 ? -14.103 3.249 12.811 1.00 89.50 96 TYR A C 1
ATOM 761 O O . TYR A 1 96 ? -13.430 2.977 11.809 1.00 89.50 96 TYR A O 1
ATOM 769 N N . LEU A 1 97 ? -15.408 2.975 12.881 1.00 90.38 97 LEU A N 1
ATOM 770 C CA . LEU A 1 97 ? -16.164 2.383 11.775 1.00 90.38 97 LEU A CA 1
ATOM 771 C C . LEU A 1 97 ? -16.209 3.310 10.551 1.00 90.38 97 LEU A C 1
ATOM 773 O O . LEU A 1 97 ? -16.048 2.838 9.422 1.00 90.38 97 LEU A O 1
ATOM 777 N N . GLU A 1 98 ? -16.350 4.620 10.758 1.00 91.62 98 GLU A N 1
ATOM 778 C CA . GLU A 1 98 ? -16.296 5.618 9.687 1.00 91.62 98 GLU A CA 1
ATOM 779 C C . GLU A 1 98 ? -14.927 5.608 8.995 1.00 91.62 98 GLU A C 1
ATOM 781 O O . GLU A 1 98 ? -14.841 5.644 7.763 1.00 91.62 98 GLU A O 1
ATOM 786 N N . VAL A 1 99 ? -13.839 5.487 9.761 1.00 91.94 99 VAL A N 1
ATOM 787 C CA . VAL A 1 99 ? -12.498 5.358 9.182 1.00 91.94 99 VAL A CA 1
ATOM 788 C C . VAL A 1 99 ? -12.348 4.060 8.387 1.00 91.94 99 VAL A C 1
ATOM 790 O O . VAL A 1 99 ? -11.856 4.132 7.261 1.00 91.94 99 VAL A O 1
ATOM 793 N N . LYS A 1 100 ? -12.831 2.903 8.869 1.00 93.00 100 LYS A N 1
ATOM 794 C CA . LYS A 1 100 ? -12.856 1.660 8.059 1.00 93.00 100 LYS A CA 1
ATOM 795 C C . LYS A 1 100 ? -13.581 1.866 6.726 1.00 93.00 100 LYS A C 1
ATOM 797 O O . LYS A 1 100 ? -13.072 1.460 5.679 1.00 93.00 100 LYS A O 1
ATOM 802 N N . ALA A 1 101 ? -14.737 2.529 6.740 1.00 92.88 101 ALA A N 1
ATOM 803 C CA . ALA A 1 101 ? -15.512 2.808 5.532 1.00 92.88 101 ALA A CA 1
ATOM 804 C C . ALA A 1 101 ? -14.770 3.746 4.556 1.00 92.88 101 ALA A C 1
ATOM 806 O O . ALA A 1 101 ? -14.753 3.500 3.344 1.00 92.88 101 ALA A O 1
ATOM 807 N N . LYS A 1 102 ? -14.087 4.781 5.066 1.00 92.38 102 LYS A N 1
ATOM 808 C CA . LYS A 1 102 ? -13.227 5.665 4.257 1.00 92.38 102 LYS A CA 1
ATOM 809 C C . LYS A 1 102 ? -12.080 4.898 3.603 1.00 92.38 102 LYS A C 1
ATOM 811 O O . LYS A 1 102 ? -11.843 5.069 2.409 1.00 92.38 102 LYS A O 1
ATOM 816 N N . ILE A 1 103 ? -11.409 4.017 4.347 1.00 93.38 103 ILE A N 1
ATOM 817 C CA . ILE A 1 103 ? -10.341 3.163 3.805 1.00 93.38 103 ILE A CA 1
ATOM 818 C C . ILE A 1 103 ? -10.900 2.238 2.714 1.00 93.38 103 ILE A C 1
ATOM 820 O O . ILE A 1 103 ? -10.306 2.136 1.642 1.00 93.38 103 ILE A O 1
ATOM 824 N N . GLY A 1 104 ? -12.072 1.633 2.932 1.00 92.44 104 GLY A N 1
ATOM 825 C CA . GLY A 1 104 ? -12.747 0.820 1.913 1.00 92.44 104 GLY A CA 1
ATOM 826 C C . GLY A 1 104 ? -13.048 1.605 0.630 1.00 92.44 104 GLY A C 1
ATOM 827 O O . GLY A 1 104 ? -12.829 1.114 -0.477 1.00 92.44 104 GLY A O 1
ATOM 828 N N . THR A 1 105 ? -13.460 2.869 0.762 1.00 93.06 105 THR A N 1
ATOM 829 C CA . THR A 1 105 ? -13.681 3.763 -0.388 1.00 93.06 105 THR A CA 1
ATOM 830 C C . THR A 1 105 ? -12.375 4.025 -1.143 1.00 93.06 105 THR A C 1
ATOM 832 O O . THR A 1 105 ? -12.338 3.899 -2.367 1.00 93.06 105 THR A O 1
ATOM 835 N N . ILE A 1 106 ? -11.279 4.306 -0.431 1.00 92.75 106 ILE A N 1
ATOM 836 C CA . ILE A 1 106 ? -9.943 4.472 -1.027 1.00 92.75 106 ILE A CA 1
ATOM 837 C C . ILE A 1 106 ? -9.530 3.208 -1.792 1.00 92.75 106 ILE A C 1
ATOM 839 O O . ILE A 1 106 ? -9.053 3.308 -2.921 1.00 92.75 106 ILE A O 1
ATOM 843 N N . ASN A 1 107 ? -9.752 2.020 -1.229 1.00 92.94 107 ASN A N 1
ATOM 844 C CA . ASN A 1 107 ? -9.436 0.758 -1.900 1.00 92.94 107 ASN A CA 1
ATOM 845 C C . ASN A 1 107 ? -10.276 0.533 -3.158 1.00 92.94 107 ASN A C 1
ATOM 847 O O . ASN A 1 107 ? -9.741 0.094 -4.176 1.00 92.94 107 ASN A O 1
ATOM 851 N N . SER A 1 108 ? -11.564 0.880 -3.136 1.00 91.38 108 SER A N 1
ATOM 852 C CA . SER A 1 108 ? -12.417 0.752 -4.324 1.00 91.38 108 SER A CA 1
ATOM 853 C C . SER A 1 108 ? -11.908 1.579 -5.514 1.00 91.38 108 SER A C 1
ATOM 855 O O . SER A 1 108 ? -12.037 1.151 -6.658 1.00 91.38 108 SER A O 1
ATOM 857 N N . LEU A 1 109 ? -11.263 2.721 -5.246 1.00 89.25 109 LEU A N 1
ATOM 858 C CA . LEU A 1 109 ? -10.733 3.627 -6.267 1.00 89.25 109 LEU A CA 1
ATOM 859 C C . LEU A 1 109 ? -9.291 3.295 -6.668 1.00 89.25 109 LEU A C 1
ATOM 861 O O . LEU A 1 109 ? -8.939 3.353 -7.845 1.00 89.25 109 LEU A O 1
ATOM 865 N N . CYS A 1 110 ? -8.443 2.962 -5.694 1.00 89.62 110 CYS A N 1
ATOM 866 C CA . CYS A 1 110 ? -6.995 2.910 -5.883 1.00 89.62 110 CYS A CA 1
ATOM 867 C C . CYS A 1 110 ? -6.422 1.492 -5.949 1.00 89.62 110 CYS A C 1
ATOM 869 O O . CYS A 1 110 ? -5.236 1.348 -6.231 1.00 89.62 110 CYS A O 1
ATOM 871 N N . SER A 1 111 ? -7.205 0.438 -5.706 1.00 90.88 111 SER A N 1
ATOM 872 C CA . SER A 1 111 ? -6.652 -0.915 -5.547 1.00 90.88 111 SER A CA 1
ATOM 873 C C . SER A 1 111 ? -5.912 -1.451 -6.782 1.00 90.88 111 SER A C 1
ATOM 875 O O . SER A 1 111 ? -4.856 -2.068 -6.626 1.00 90.88 111 SER A O 1
ATOM 877 N N . ILE A 1 112 ? -6.388 -1.168 -8.004 1.00 90.50 112 ILE A N 1
ATOM 878 C CA . ILE A 1 112 ? -5.648 -1.482 -9.249 1.00 90.50 112 ILE A CA 1
ATOM 879 C C . ILE A 1 112 ? -4.323 -0.730 -9.287 1.00 90.50 112 ILE A C 1
ATOM 881 O O . ILE A 1 112 ? -3.294 -1.311 -9.617 1.00 90.50 112 ILE A O 1
ATOM 885 N N . LEU A 1 113 ? -4.349 0.561 -8.950 1.00 91.19 113 LEU A N 1
ATOM 886 C CA . LEU A 1 113 ? -3.169 1.421 -9.000 1.00 91.19 113 LEU A CA 1
ATOM 887 C C . LEU A 1 113 ? -2.115 0.956 -7.994 1.00 91.19 113 LEU A C 1
ATOM 889 O O . LEU A 1 113 ? -0.931 0.945 -8.303 1.00 91.19 113 LEU A O 1
ATOM 893 N N . VAL A 1 114 ? -2.536 0.506 -6.812 1.00 92.25 114 VAL A N 1
ATOM 894 C CA . VAL A 1 114 ? -1.645 -0.087 -5.805 1.00 92.25 114 VAL A CA 1
ATOM 895 C C . VAL A 1 114 ? -0.984 -1.353 -6.342 1.00 92.25 114 VAL A C 1
ATOM 897 O O . VAL A 1 114 ? 0.228 -1.520 -6.197 1.00 92.25 114 VAL A O 1
ATOM 900 N N . PHE A 1 115 ? -1.757 -2.224 -6.999 1.00 91.81 115 PHE A N 1
ATOM 901 C CA . PHE A 1 115 ? -1.225 -3.426 -7.637 1.00 91.81 115 PHE A CA 1
ATOM 902 C C . PHE A 1 115 ? -0.208 -3.084 -8.735 1.00 91.81 115 PHE A C 1
ATOM 904 O O . PHE A 1 115 ? 0.918 -3.586 -8.709 1.00 91.81 115 PHE A O 1
ATOM 911 N N . SER A 1 116 ? -0.573 -2.200 -9.670 1.00 88.88 116 SER A N 1
ATOM 912 C CA . SER A 1 116 ? 0.294 -1.832 -10.792 1.00 88.88 116 SER A CA 1
ATOM 913 C C . SER A 1 116 ? 1.574 -1.145 -10.322 1.00 88.88 116 SER A C 1
ATOM 915 O O . SER A 1 116 ? 2.648 -1.464 -10.820 1.00 88.88 116 SER A O 1
ATOM 917 N N . GLN A 1 117 ? 1.481 -0.259 -9.326 1.00 88.56 117 GLN A N 1
ATOM 918 C CA . GLN A 1 117 ? 2.633 0.466 -8.792 1.00 88.56 117 GLN A CA 1
ATOM 919 C C . GLN A 1 117 ? 3.604 -0.437 -8.030 1.00 88.56 117 GLN A C 1
ATOM 921 O O . GLN A 1 117 ? 4.818 -0.237 -8.098 1.00 88.56 117 GLN A O 1
ATOM 926 N N . LEU A 1 118 ? 3.105 -1.464 -7.337 1.00 88.31 118 LEU A N 1
ATOM 927 C CA . LEU A 1 118 ? 3.983 -2.453 -6.719 1.00 88.31 118 LEU A CA 1
ATOM 928 C C . LEU A 1 118 ? 4.711 -3.288 -7.775 1.00 88.31 118 LEU A C 1
ATOM 930 O O . LEU A 1 118 ? 5.914 -3.514 -7.650 1.00 88.31 118 LEU A O 1
ATOM 934 N N . LEU A 1 119 ? 3.997 -3.736 -8.811 1.00 85.56 119 LEU A N 1
ATOM 935 C CA . LEU A 1 119 ? 4.592 -4.501 -9.904 1.00 85.56 119 LEU A CA 1
ATOM 936 C C . LEU A 1 119 ? 5.667 -3.681 -10.627 1.00 85.56 119 LEU A C 1
ATOM 938 O O . LEU A 1 119 ? 6.766 -4.176 -10.863 1.00 85.56 119 LEU A O 1
ATOM 942 N N . GLU A 1 120 ? 5.372 -2.414 -10.914 1.00 82.25 120 GLU A N 1
ATOM 943 C CA . GLU A 1 120 ? 6.311 -1.472 -11.517 1.00 82.25 120 GLU A CA 1
ATOM 944 C C . GLU A 1 120 ? 7.561 -1.281 -10.641 1.00 82.25 120 GLU A C 1
ATOM 946 O O . GLU A 1 120 ? 8.683 -1.439 -11.125 1.00 82.25 120 GLU A O 1
ATOM 951 N N . ALA A 1 121 ? 7.390 -1.040 -9.335 1.00 82.19 121 ALA A N 1
ATOM 952 C CA . ALA A 1 121 ? 8.509 -0.912 -8.400 1.00 82.19 121 ALA A CA 1
ATOM 953 C C . ALA A 1 121 ? 9.375 -2.186 -8.338 1.00 82.19 121 ALA A C 1
ATOM 955 O O . ALA A 1 121 ? 10.602 -2.094 -8.266 1.00 82.19 121 ALA A O 1
ATOM 956 N N . LEU A 1 122 ? 8.760 -3.372 -8.401 1.00 80.62 122 LEU A N 1
ATOM 957 C CA . LEU A 1 122 ? 9.475 -4.650 -8.414 1.00 80.62 122 LEU A CA 1
ATOM 958 C C . LEU A 1 122 ? 10.279 -4.858 -9.699 1.00 80.62 122 LEU A C 1
ATOM 960 O O . LEU A 1 122 ? 11.440 -5.265 -9.629 1.00 80.62 122 LEU A O 1
ATOM 964 N N . ILE A 1 123 ? 9.692 -4.546 -10.857 1.00 77.00 123 ILE A N 1
ATOM 965 C CA . ILE A 1 123 ? 10.377 -4.625 -12.152 1.00 77.00 123 ILE A CA 1
ATOM 966 C C . ILE A 1 123 ? 11.588 -3.693 -12.152 1.00 77.00 123 ILE A C 1
ATOM 968 O O . ILE A 1 123 ? 12.691 -4.130 -12.480 1.00 77.00 123 ILE A O 1
ATOM 972 N N . TYR A 1 124 ? 11.426 -2.437 -11.723 1.00 74.88 124 TYR A N 1
ATOM 973 C CA . TYR A 1 124 ? 12.549 -1.503 -11.657 1.00 74.88 124 TYR A CA 1
ATOM 974 C C . TYR A 1 124 ? 13.635 -1.963 -10.691 1.00 74.88 124 TYR A C 1
ATOM 976 O O . TYR A 1 124 ? 14.813 -1.885 -11.037 1.00 74.88 124 TYR A O 1
ATOM 984 N N . LEU A 1 125 ? 13.272 -2.482 -9.517 1.00 71.81 125 LEU A N 1
ATOM 985 C CA . LEU A 1 125 ? 14.247 -2.978 -8.548 1.00 71.81 125 LEU A CA 1
ATOM 986 C C . LEU A 1 125 ? 15.087 -4.121 -9.136 1.00 71.81 125 LEU A C 1
ATOM 988 O O . LEU A 1 125 ? 16.311 -4.106 -9.030 1.00 71.81 125 LEU A O 1
ATOM 992 N N . VAL A 1 126 ? 14.450 -5.062 -9.834 1.00 69.94 126 VAL A N 1
ATOM 993 C CA . VAL A 1 126 ? 15.133 -6.160 -10.530 1.00 69.94 126 VAL A CA 1
ATOM 994 C C . VAL A 1 126 ? 16.012 -5.654 -11.682 1.00 69.94 126 VAL A C 1
ATOM 996 O O . VAL A 1 126 ? 17.178 -6.037 -11.788 1.00 69.94 126 VAL A O 1
ATOM 999 N N . CYS A 1 127 ? 15.477 -4.786 -12.541 1.00 69.12 127 CYS A N 1
ATOM 1000 C CA . CYS A 1 127 ? 16.179 -4.303 -13.727 1.00 69.12 127 CYS A CA 1
ATOM 1001 C C . CYS A 1 127 ? 17.367 -3.394 -13.387 1.00 69.12 127 CYS A C 1
ATOM 1003 O O . CYS A 1 127 ? 18.396 -3.480 -14.052 1.00 69.12 127 CYS A O 1
ATOM 1005 N N . ILE A 1 128 ? 17.254 -2.545 -12.359 1.00 66.94 128 ILE A N 1
ATOM 1006 C CA . ILE A 1 128 ? 18.343 -1.664 -11.913 1.00 66.94 128 ILE A CA 1
ATOM 1007 C C . ILE A 1 128 ? 19.477 -2.491 -11.297 1.00 66.94 128 ILE A C 1
ATOM 1009 O O . ILE A 1 128 ? 20.642 -2.251 -11.608 1.00 66.94 128 ILE A O 1
ATOM 1013 N N . LEU A 1 129 ? 19.155 -3.485 -10.461 1.00 63.69 129 LEU A N 1
ATOM 1014 C CA . LEU A 1 129 ? 20.161 -4.340 -9.817 1.00 63.69 129 LEU A CA 1
ATOM 1015 C C . LEU A 1 129 ? 20.861 -5.285 -10.809 1.00 63.69 129 LEU A C 1
ATOM 1017 O O . LEU A 1 129 ? 22.012 -5.652 -10.594 1.00 63.69 129 LEU A O 1
ATOM 1021 N N . GLY A 1 130 ? 20.190 -5.647 -11.905 1.00 58.94 130 GLY A N 1
ATOM 1022 C CA . GLY A 1 130 ? 20.707 -6.543 -12.941 1.00 58.94 130 GLY A CA 1
ATOM 1023 C C . GLY A 1 130 ? 21.492 -5.877 -14.079 1.00 58.94 130 GLY A C 1
ATOM 1024 O O . GLY A 1 130 ? 21.834 -6.571 -15.034 1.00 58.94 130 GLY A O 1
ATOM 1025 N N . GLN A 1 131 ? 21.770 -4.566 -14.051 1.00 61.75 131 GLN A N 1
ATOM 1026 C CA . GLN A 1 131 ? 22.530 -3.898 -15.121 1.00 61.75 131 GLN A CA 1
ATOM 1027 C C . GLN A 1 131 ? 23.977 -3.600 -14.692 1.00 61.75 131 GLN A C 1
ATOM 1029 O O . GLN A 1 131 ? 24.208 -2.729 -13.855 1.00 61.75 131 GLN A O 1
ATOM 1034 N N . PRO A 1 132 ? 24.993 -4.259 -15.290 1.00 51.06 132 PRO A N 1
ATOM 1035 C CA . PRO A 1 132 ? 26.363 -4.203 -14.784 1.00 51.06 132 PRO A CA 1
ATOM 1036 C C . PRO A 1 132 ? 27.132 -2.956 -15.253 1.00 51.06 132 PRO A C 1
ATOM 1038 O O . PRO A 1 132 ? 28.219 -2.682 -14.748 1.00 51.06 132 PRO A O 1
ATOM 1041 N N . ARG A 1 133 ? 26.622 -2.190 -16.232 1.00 51.16 133 ARG A N 1
ATOM 1042 C CA . ARG A 1 133 ? 27.315 -1.023 -16.807 1.00 51.16 133 ARG A CA 1
ATOM 1043 C C . ARG A 1 133 ? 26.338 -0.005 -17.396 1.00 51.16 133 ARG A C 1
ATOM 1045 O O . ARG A 1 133 ? 25.972 -0.105 -18.560 1.00 51.16 133 ARG A O 1
ATOM 1052 N N . ILE A 1 134 ? 25.993 1.035 -16.640 1.00 50.78 134 ILE A N 1
ATOM 1053 C CA . ILE A 1 134 ? 25.346 2.232 -17.197 1.00 50.78 134 ILE A CA 1
ATOM 1054 C C . ILE A 1 134 ? 26.297 3.419 -17.024 1.00 50.78 134 ILE A C 1
ATOM 1056 O O . ILE A 1 134 ? 26.190 4.216 -16.094 1.00 50.78 134 ILE A O 1
ATOM 1060 N N . ALA A 1 135 ? 27.271 3.532 -17.928 1.00 44.84 135 ALA A N 1
ATOM 1061 C CA . ALA A 1 135 ? 28.142 4.705 -18.002 1.00 44.84 135 ALA A CA 1
ATOM 1062 C C . ALA A 1 135 ? 27.441 5.920 -18.651 1.00 44.84 135 ALA A C 1
ATOM 1064 O O . ALA A 1 135 ? 27.839 7.047 -18.380 1.00 44.84 135 ALA A O 1
ATOM 1065 N N . ALA A 1 136 ? 26.366 5.719 -19.429 1.00 42.34 136 ALA A N 1
ATOM 1066 C CA . ALA A 1 136 ? 25.717 6.774 -20.226 1.00 42.34 136 ALA A CA 1
ATOM 1067 C C . ALA A 1 136 ? 24.309 7.208 -19.749 1.00 42.34 136 ALA A C 1
ATOM 1069 O O . ALA A 1 136 ? 23.691 8.071 -20.358 1.00 42.34 136 ALA A O 1
ATOM 1070 N N . GLY A 1 137 ? 23.793 6.649 -18.650 1.00 55.09 137 GLY A N 1
ATOM 1071 C CA . GLY A 1 137 ? 22.396 6.836 -18.212 1.00 55.09 137 GLY A CA 1
ATOM 1072 C C . GLY A 1 137 ? 22.202 6.999 -16.703 1.00 55.09 137 GLY A C 1
ATOM 1073 O O . GLY A 1 137 ? 21.108 6.750 -16.203 1.00 55.09 137 GLY A O 1
ATOM 1074 N N . LYS A 1 138 ? 23.246 7.406 -15.962 1.00 63.06 138 LYS A N 1
ATOM 1075 C CA . LYS A 1 138 ? 23.226 7.507 -14.487 1.00 63.06 138 LYS A CA 1
ATOM 1076 C C . LYS A 1 138 ? 22.083 8.373 -13.953 1.00 63.06 138 LYS A C 1
ATOM 1078 O O . LYS A 1 138 ? 21.497 8.033 -12.935 1.00 63.06 138 LYS A O 1
ATOM 1083 N N . VAL A 1 139 ? 21.747 9.458 -14.654 1.00 61.38 139 VAL A N 1
ATOM 1084 C CA . VAL A 1 139 ? 20.644 10.354 -14.272 1.00 61.38 139 VAL A CA 1
ATOM 1085 C C . VAL A 1 139 ? 19.291 9.656 -14.424 1.00 61.38 139 VAL A C 1
ATOM 1087 O O . VAL A 1 139 ? 18.479 9.716 -13.512 1.00 61.38 139 VAL A O 1
ATOM 1090 N N . CYS A 1 140 ? 19.066 8.932 -15.524 1.00 62.75 140 CYS A N 1
ATOM 1091 C CA . CYS A 1 140 ? 17.820 8.192 -15.751 1.00 62.75 140 CYS A CA 1
ATOM 1092 C C . CYS A 1 140 ? 17.658 7.041 -14.742 1.00 62.75 140 CYS A C 1
ATOM 1094 O O . CYS A 1 140 ? 16.606 6.889 -14.128 1.00 62.75 140 CYS A O 1
ATOM 1096 N N . ALA A 1 141 ? 18.738 6.297 -14.481 1.00 65.81 141 ALA A N 1
ATOM 1097 C CA . ALA A 1 141 ? 18.755 5.260 -13.452 1.00 65.81 141 ALA A CA 1
ATOM 1098 C C . ALA A 1 141 ? 18.490 5.833 -12.047 1.00 65.81 141 ALA A C 1
ATOM 1100 O O . ALA A 1 141 ? 17.716 5.256 -11.288 1.00 65.81 141 ALA A O 1
ATOM 1101 N N . ALA A 1 142 ? 19.077 6.988 -11.715 1.00 67.12 142 ALA A N 1
ATOM 1102 C CA . ALA A 1 142 ? 18.829 7.668 -10.448 1.00 67.12 142 ALA A CA 1
ATOM 1103 C C . ALA A 1 142 ? 17.372 8.137 -10.321 1.00 67.12 142 ALA A C 1
ATOM 1105 O O . ALA A 1 142 ? 16.759 7.909 -9.284 1.00 67.12 142 ALA A O 1
ATOM 1106 N N . VAL A 1 143 ? 16.791 8.737 -11.367 1.00 69.31 143 VAL A N 1
ATOM 1107 C CA . VAL A 1 143 ? 15.382 9.172 -11.372 1.00 69.31 143 VAL A CA 1
ATOM 1108 C C . VAL A 1 143 ? 14.437 7.984 -11.171 1.00 69.31 143 VAL A C 1
ATOM 1110 O O . VAL A 1 143 ? 13.558 8.049 -10.314 1.00 69.31 143 VAL A O 1
ATOM 1113 N N . ASN A 1 144 ? 14.661 6.873 -11.877 1.00 70.44 144 ASN A N 1
ATOM 1114 C CA . ASN A 1 144 ? 13.844 5.664 -11.730 1.00 70.44 144 ASN A CA 1
ATOM 1115 C C . ASN A 1 144 ? 13.992 5.028 -10.339 1.00 70.44 144 ASN A C 1
ATOM 1117 O O . ASN A 1 144 ? 13.015 4.535 -9.769 1.00 70.44 144 ASN A O 1
ATOM 1121 N N . LEU A 1 145 ? 15.194 5.082 -9.754 1.00 73.38 145 LEU A N 1
ATOM 1122 C CA . LEU A 1 145 ? 15.427 4.646 -8.378 1.00 73.38 145 LEU A CA 1
ATOM 1123 C C . LEU A 1 145 ? 14.670 5.530 -7.378 1.00 73.38 145 LEU A C 1
ATOM 1125 O O . LEU A 1 145 ? 13.986 5.006 -6.505 1.00 73.38 145 LEU A O 1
ATOM 1129 N N . PHE A 1 146 ? 14.746 6.857 -7.516 1.00 77.69 146 PHE A N 1
ATOM 1130 C CA . PHE A 1 146 ? 14.011 7.793 -6.660 1.00 77.69 146 PHE A CA 1
ATOM 1131 C C . PHE A 1 146 ? 12.499 7.576 -6.739 1.00 77.69 146 PHE A C 1
ATOM 1133 O O . PHE A 1 146 ? 11.834 7.528 -5.707 1.00 77.69 146 PHE A O 1
ATOM 1140 N N . TYR A 1 147 ? 11.962 7.385 -7.942 1.00 75.88 147 TYR A N 1
ATOM 1141 C CA . TYR A 1 147 ? 10.548 7.082 -8.148 1.00 75.88 147 TYR A CA 1
ATOM 1142 C C . TYR A 1 147 ? 10.134 5.774 -7.457 1.00 75.88 147 TYR A C 1
ATOM 1144 O O . TYR A 1 147 ? 9.153 5.734 -6.713 1.00 75.88 147 TYR A O 1
ATOM 1152 N N . SER A 1 148 ? 10.953 4.730 -7.597 1.00 79.19 148 SER A N 1
ATOM 1153 C CA . SER A 1 148 ? 10.739 3.447 -6.919 1.00 79.19 148 SER A CA 1
ATOM 1154 C C . SER A 1 148 ? 10.786 3.584 -5.392 1.00 79.19 148 SER A C 1
ATOM 1156 O O . SER A 1 148 ? 9.970 2.987 -4.692 1.00 79.19 148 SER A O 1
ATOM 1158 N N . LEU A 1 149 ? 11.695 4.408 -4.856 1.00 82.00 149 LEU A N 1
ATOM 1159 C CA . LEU A 1 149 ? 11.780 4.690 -3.420 1.00 82.00 149 LEU A CA 1
ATOM 1160 C C . LEU A 1 149 ? 10.549 5.436 -2.899 1.00 82.00 149 LEU A C 1
ATOM 1162 O O . LEU A 1 149 ? 10.080 5.124 -1.806 1.00 82.00 149 LEU A O 1
ATOM 1166 N N . ILE A 1 150 ? 10.003 6.383 -3.667 1.00 85.19 150 ILE A N 1
ATOM 1167 C CA . ILE A 1 150 ? 8.755 7.076 -3.315 1.00 85.19 150 ILE A CA 1
ATOM 1168 C C . ILE A 1 150 ? 7.598 6.073 -3.251 1.00 85.19 150 ILE A C 1
ATOM 1170 O O . ILE A 1 150 ? 6.848 6.070 -2.273 1.00 85.19 150 ILE A O 1
ATOM 1174 N N . ASN A 1 151 ? 7.494 5.175 -4.234 1.00 85.94 151 ASN A N 1
ATOM 1175 C CA . ASN A 1 151 ? 6.475 4.125 -4.247 1.00 85.94 151 ASN A CA 1
ATOM 1176 C C . ASN A 1 151 ? 6.605 3.186 -3.046 1.00 85.94 151 ASN A C 1
ATOM 1178 O O . ASN A 1 151 ? 5.635 2.980 -2.318 1.00 85.94 151 ASN A O 1
ATOM 1182 N N . ILE A 1 152 ? 7.810 2.690 -2.761 1.00 88.06 152 ILE A N 1
ATOM 1183 C CA . ILE A 1 152 ? 8.067 1.868 -1.570 1.00 88.06 152 ILE A CA 1
ATOM 1184 C C . ILE A 1 152 ? 7.715 2.644 -0.292 1.00 88.06 152 ILE A C 1
ATOM 1186 O O . ILE A 1 152 ? 7.053 2.105 0.595 1.00 88.06 152 ILE A O 1
ATOM 1190 N N . GLY A 1 153 ? 8.096 3.921 -0.210 1.00 91.19 153 GLY A N 1
ATOM 1191 C CA . GLY A 1 153 ? 7.773 4.803 0.909 1.00 91.19 153 GLY A CA 1
ATOM 1192 C C . GLY A 1 153 ? 6.267 4.946 1.131 1.00 91.19 153 GLY A C 1
ATOM 1193 O O . GLY A 1 153 ? 5.808 4.848 2.270 1.00 91.19 153 GLY A O 1
ATOM 1194 N N . SER A 1 154 ? 5.486 5.091 0.058 1.00 93.50 154 SER A N 1
ATOM 1195 C CA . SER A 1 154 ? 4.022 5.137 0.143 1.00 93.50 154 SER A CA 1
ATOM 1196 C C . SER A 1 154 ? 3.452 3.858 0.765 1.00 93.50 154 SER A C 1
ATOM 1198 O O . SER A 1 154 ? 2.680 3.925 1.723 1.00 93.50 154 SER A O 1
ATOM 1200 N N . PHE A 1 155 ? 3.934 2.688 0.340 1.00 94.44 155 PHE A N 1
ATOM 1201 C CA . PHE A 1 155 ? 3.496 1.417 0.906 1.00 94.44 155 PHE A CA 1
ATOM 1202 C C . PHE A 1 155 ? 3.897 1.257 2.375 1.00 94.44 155 PHE A C 1
ATOM 1204 O O . PHE A 1 155 ? 3.113 0.745 3.173 1.00 94.44 155 PHE A O 1
ATOM 1211 N N . VAL A 1 156 ? 5.081 1.734 2.771 1.00 95.56 156 VAL A N 1
ATOM 1212 C CA . VAL A 1 156 ? 5.518 1.733 4.178 1.00 95.56 156 VAL A CA 1
ATOM 1213 C C . VAL A 1 156 ? 4.606 2.609 5.046 1.00 95.56 156 VAL A C 1
ATOM 1215 O O . VAL A 1 156 ? 4.252 2.210 6.158 1.00 95.56 156 VAL A O 1
ATOM 1218 N N . ILE A 1 157 ? 4.189 3.775 4.544 1.00 95.44 157 ILE A N 1
ATOM 1219 C CA . ILE A 1 157 ? 3.230 4.654 5.230 1.00 95.44 157 ILE A CA 1
ATOM 1220 C C . ILE A 1 157 ? 1.879 3.942 5.388 1.00 95.44 157 ILE A C 1
ATOM 1222 O O . ILE A 1 157 ? 1.336 3.902 6.496 1.00 95.44 157 ILE A O 1
ATOM 1226 N N . ALA A 1 158 ? 1.369 3.314 4.325 1.00 94.50 158 ALA A N 1
ATOM 1227 C CA . ALA A 1 158 ? 0.127 2.544 4.378 1.00 94.50 158 ALA A CA 1
ATOM 1228 C C . ALA A 1 158 ? 0.206 1.377 5.381 1.00 94.50 158 ALA A C 1
ATOM 1230 O O . ALA A 1 158 ? -0.698 1.196 6.198 1.00 94.50 158 ALA A O 1
ATOM 1231 N N . ALA A 1 159 ? 1.317 0.633 5.388 1.00 95.44 159 ALA A N 1
ATOM 1232 C CA . ALA A 1 159 ? 1.560 -0.451 6.339 1.00 95.44 159 ALA A CA 1
ATOM 1233 C C . ALA A 1 159 ? 1.605 0.046 7.798 1.00 95.44 159 ALA A C 1
ATOM 1235 O O . ALA A 1 159 ? 1.137 -0.646 8.707 1.00 95.44 159 ALA A O 1
ATOM 1236 N N . SER A 1 160 ? 2.122 1.258 8.030 1.00 95.25 160 SER A N 1
ATOM 1237 C CA . SER A 1 160 ? 2.089 1.921 9.339 1.00 95.25 160 SER A CA 1
ATOM 1238 C C . SER A 1 160 ? 0.660 2.226 9.789 1.00 95.25 160 SER A C 1
ATOM 1240 O O . SER A 1 160 ? 0.291 1.909 10.924 1.00 95.25 160 SER A O 1
ATOM 1242 N N . GLY A 1 161 ? -0.165 2.775 8.889 1.00 92.25 161 GLY A N 1
ATOM 1243 C CA . GLY A 1 161 ? -1.587 3.017 9.145 1.00 92.25 161 GLY A CA 1
ATOM 1244 C C . GLY A 1 161 ? -2.332 1.724 9.480 1.00 92.25 161 GLY A C 1
ATOM 1245 O O . GLY A 1 161 ? -3.030 1.648 10.490 1.00 92.25 161 GLY A O 1
ATOM 1246 N N . HIS A 1 162 ? -2.078 0.660 8.717 1.00 94.50 162 HIS A N 1
ATOM 1247 C CA . HIS A 1 162 ? -2.650 -0.659 8.979 1.00 94.50 162 HIS A CA 1
ATOM 1248 C C . HIS A 1 162 ? -2.275 -1.223 10.355 1.00 94.50 162 HIS A C 1
ATOM 1250 O O . HIS A 1 162 ? -3.136 -1.708 11.092 1.00 94.50 162 HIS A O 1
ATOM 1256 N N . LYS A 1 163 ? -0.996 -1.130 10.745 1.00 94.12 163 LYS A N 1
ATOM 1257 C CA . LYS A 1 163 ? -0.544 -1.568 12.073 1.00 94.12 163 LYS A CA 1
ATOM 1258 C C . LYS A 1 163 ? -1.313 -0.848 13.183 1.00 94.12 163 LYS A C 1
ATOM 1260 O O . LYS A 1 163 ? -1.702 -1.491 14.156 1.00 94.12 163 LYS A O 1
ATOM 1265 N N . ARG A 1 164 ? -1.544 0.462 13.042 1.00 92.19 164 ARG A N 1
ATOM 1266 C CA . ARG A 1 164 ? -2.330 1.249 14.008 1.00 92.19 164 ARG A CA 1
ATOM 1267 C C . ARG A 1 164 ? -3.791 0.815 14.029 1.00 92.19 164 ARG A C 1
ATOM 1269 O O . ARG A 1 164 ? -4.312 0.581 15.112 1.00 92.19 164 ARG A O 1
ATOM 1276 N N . ALA A 1 165 ? -4.411 0.616 12.866 1.00 90.50 165 ALA A N 1
ATOM 1277 C CA . ALA A 1 165 ? -5.786 0.124 12.765 1.00 90.50 165 ALA A CA 1
ATOM 1278 C C . ALA A 1 165 ? -5.979 -1.232 13.469 1.00 90.50 165 ALA A C 1
ATOM 1280 O O . ALA A 1 165 ? -6.903 -1.380 14.262 1.00 90.50 165 ALA A O 1
ATOM 1281 N N . ILE A 1 166 ? -5.064 -2.193 13.278 1.00 91.25 166 ILE A N 1
ATOM 1282 C CA . ILE A 1 166 ? -5.123 -3.485 13.989 1.00 91.25 166 ILE A CA 1
ATOM 1283 C C . ILE A 1 166 ? -4.976 -3.303 15.503 1.00 91.25 166 ILE A C 1
ATOM 1285 O O . ILE A 1 166 ? -5.627 -3.998 16.283 1.00 91.25 166 ILE A O 1
ATOM 1289 N N . LEU A 1 167 ? -4.070 -2.430 15.947 1.00 89.81 167 LEU A N 1
ATOM 1290 C CA . LEU A 1 167 ? -3.876 -2.196 17.376 1.00 89.81 167 LEU A CA 1
ATOM 1291 C C . LEU A 1 167 ? -5.108 -1.537 18.010 1.00 89.81 167 LEU A C 1
ATOM 1293 O O . LEU A 1 167 ? -5.452 -1.907 19.132 1.00 89.81 167 LEU A O 1
ATOM 1297 N N . LEU A 1 168 ? -5.786 -0.633 17.291 1.00 88.25 168 LEU A N 1
ATOM 1298 C CA . LEU A 1 168 ? -7.075 -0.061 17.699 1.00 88.25 168 LEU A CA 1
ATOM 1299 C C . LEU A 1 168 ? -8.124 -1.150 17.855 1.00 88.25 168 LEU A C 1
ATOM 1301 O O . LEU A 1 168 ? -8.711 -1.279 18.924 1.00 88.25 168 LEU A O 1
ATOM 1305 N N . GLU A 1 169 ? -8.302 -1.973 16.824 1.00 87.94 169 GLU A N 1
ATOM 1306 C CA . GLU A 1 169 ? -9.268 -3.069 16.828 1.00 87.94 169 GLU A CA 1
ATOM 1307 C C . GLU A 1 169 ? -9.029 -4.022 18.006 1.00 87.94 169 GLU A C 1
ATOM 1309 O O . GLU A 1 169 ? -9.938 -4.304 18.784 1.00 87.94 169 GLU A O 1
ATOM 1314 N N . LYS A 1 170 ? -7.778 -4.450 18.219 1.00 86.75 170 LYS A N 1
ATOM 1315 C CA . LYS A 1 170 ? -7.412 -5.299 19.364 1.00 86.75 170 LYS A CA 1
ATOM 1316 C C . LYS A 1 170 ? -7.648 -4.608 20.707 1.00 86.75 170 LYS A C 1
ATOM 1318 O O . LYS A 1 170 ? -8.041 -5.274 21.664 1.00 86.75 170 LYS A O 1
ATOM 1323 N N . GLY A 1 171 ? -7.385 -3.304 20.795 1.00 83.81 171 GLY A N 1
ATOM 1324 C CA . GLY A 1 171 ? -7.645 -2.497 21.985 1.00 83.81 171 GLY A CA 1
ATOM 1325 C C . GLY A 1 171 ? -9.132 -2.456 22.327 1.00 83.81 171 GLY A C 1
ATOM 1326 O O . GLY A 1 171 ? -9.508 -2.785 23.452 1.00 83.81 171 GLY A O 1
ATOM 1327 N N . LEU A 1 172 ? -9.967 -2.150 21.334 1.00 81.06 172 LEU A N 1
ATOM 1328 C CA . LEU A 1 172 ? -11.422 -2.083 21.458 1.00 81.06 172 LEU A CA 1
ATOM 1329 C C . LEU A 1 172 ? -12.033 -3.436 21.826 1.00 81.06 172 LEU A C 1
ATOM 1331 O O . LEU A 1 172 ? -12.806 -3.527 22.779 1.00 81.06 172 LEU A O 1
ATOM 1335 N N . VAL A 1 173 ? -11.625 -4.512 21.146 1.00 80.75 173 VAL A N 1
ATOM 1336 C CA . VAL A 1 173 ? -12.105 -5.868 21.451 1.00 80.75 173 VAL A CA 1
ATOM 1337 C C . VAL A 1 173 ? -11.700 -6.282 22.871 1.00 80.75 173 VAL A C 1
ATOM 1339 O O . VAL A 1 173 ? -12.524 -6.795 23.630 1.00 80.75 173 VAL A O 1
ATOM 1342 N N . ARG A 1 174 ? -10.463 -6.002 23.299 1.00 78.81 174 ARG A N 1
ATOM 1343 C CA . ARG A 1 174 ? -10.001 -6.350 24.653 1.00 78.81 174 ARG A CA 1
ATOM 1344 C C . ARG A 1 174 ? -10.749 -5.593 25.752 1.00 78.81 174 ARG A C 1
ATOM 1346 O O . ARG A 1 174 ? -10.965 -6.159 26.824 1.00 78.81 174 ARG A O 1
ATOM 1353 N N . GLU A 1 175 ? -11.113 -4.333 25.526 1.00 70.19 175 GLU A N 1
ATOM 1354 C CA . GLU A 1 175 ? -11.941 -3.577 26.472 1.00 70.19 175 GLU A CA 1
ATOM 1355 C C . GLU A 1 175 ? -13.386 -4.094 26.491 1.00 70.19 175 GLU A C 1
ATOM 1357 O O . GLU A 1 175 ? -13.946 -4.282 27.573 1.00 70.19 175 GLU A O 1
ATOM 1362 N N . SER A 1 176 ? -13.944 -4.454 25.331 1.00 63.88 176 SER A N 1
ATOM 1363 C CA . SER A 1 176 ? -15.295 -5.024 25.224 1.00 63.88 176 SER A CA 1
ATOM 1364 C C . SER A 1 176 ? -15.451 -6.357 25.976 1.00 63.88 176 SER A C 1
ATOM 1366 O O . SER A 1 176 ? -16.445 -6.561 26.679 1.00 63.88 176 SER A O 1
ATOM 1368 N N . GLY A 1 177 ? -14.426 -7.221 25.941 1.00 61.53 177 GLY A N 1
ATOM 1369 C CA . GLY A 1 177 ? -14.413 -8.515 26.633 1.00 61.53 177 GLY A CA 1
ATOM 1370 C C . GLY A 1 177 ? -14.383 -8.421 28.164 1.00 61.53 177 GLY A C 1
ATOM 1371 O O . GLY A 1 177 ? -14.753 -9.375 28.841 1.00 61.53 177 GLY A O 1
ATOM 1372 N N . LYS A 1 178 ? -13.994 -7.271 28.734 1.00 63.81 178 LYS A N 1
ATOM 1373 C CA . LYS A 1 178 ? -14.054 -7.034 30.189 1.00 63.81 178 LYS A CA 1
ATOM 1374 C C . LYS A 1 178 ? -15.441 -6.606 30.676 1.00 63.81 178 LYS A C 1
ATOM 1376 O O . LYS A 1 178 ? -15.717 -6.740 31.863 1.00 63.81 178 LYS A O 1
ATOM 1381 N N . CYS A 1 179 ? -16.294 -6.102 29.782 1.00 58.22 179 CYS A N 1
ATOM 1382 C CA . CYS A 1 179 ? -17.634 -5.608 30.110 1.00 58.22 179 CYS A CA 1
ATOM 1383 C C . CYS A 1 179 ? -18.776 -6.405 29.448 1.00 58.22 179 CYS A C 1
ATOM 1385 O O . CYS A 1 179 ? -19.928 -6.009 29.578 1.00 58.22 179 CYS A O 1
ATOM 1387 N N . GLY A 1 180 ? -18.488 -7.525 28.774 1.00 55.53 180 GLY A N 1
ATOM 1388 C CA . GLY A 1 180 ? -19.518 -8.393 28.188 1.00 55.53 180 GLY A CA 1
ATOM 1389 C C . GLY A 1 180 ? -20.117 -7.890 26.868 1.00 55.53 180 GLY A C 1
ATOM 1390 O O . GLY A 1 180 ? -21.165 -8.375 26.452 1.00 55.53 180 GLY A O 1
ATOM 1391 N N . TYR A 1 181 ? -19.460 -6.955 26.177 1.00 65.00 181 TYR A N 1
ATOM 1392 C CA . TYR A 1 181 ? -19.959 -6.372 24.927 1.00 65.00 181 TYR A CA 1
ATOM 1393 C C . TYR A 1 181 ? -19.582 -7.209 23.692 1.00 65.00 181 TYR A C 1
ATOM 1395 O O . TYR A 1 181 ? -18.862 -6.743 22.808 1.00 65.00 181 TYR A O 1
ATOM 1403 N N . ALA A 1 182 ? -20.105 -8.436 23.597 1.00 71.62 182 ALA A N 1
ATOM 1404 C CA . ALA A 1 182 ? -19.987 -9.272 22.390 1.00 71.62 182 ALA A CA 1
ATOM 1405 C C . ALA A 1 182 ? -20.537 -8.572 21.126 1.00 71.62 182 ALA A C 1
ATOM 1407 O O . ALA A 1 182 ? -20.111 -8.844 20.003 1.00 71.62 182 ALA A O 1
ATOM 1408 N N . GLU A 1 183 ? -21.457 -7.625 21.318 1.00 74.69 183 GLU A N 1
ATOM 1409 C CA . GLU A 1 183 ? -22.031 -6.788 20.269 1.00 74.69 183 GLU A CA 1
ATOM 1410 C C . GLU A 1 183 ? -20.993 -5.873 19.599 1.00 74.69 183 GLU A C 1
ATOM 1412 O O . GLU A 1 183 ? -20.991 -5.765 18.376 1.00 74.69 183 GLU A O 1
ATOM 1417 N N . ILE A 1 184 ? -20.057 -5.279 20.353 1.00 74.44 184 ILE A N 1
ATOM 1418 C CA . ILE A 1 184 ? -19.022 -4.388 19.794 1.00 74.44 184 ILE A CA 1
ATOM 1419 C C . ILE A 1 184 ? -18.034 -5.186 18.940 1.00 74.44 184 ILE A C 1
ATOM 1421 O O . ILE A 1 184 ? -17.691 -4.769 17.835 1.00 74.44 184 ILE A O 1
ATOM 1425 N N . GLU A 1 185 ? -17.612 -6.360 19.416 1.00 78.12 185 GLU A N 1
ATOM 1426 C CA . GLU A 1 185 ? -16.743 -7.248 18.640 1.00 78.12 185 GLU A CA 1
ATOM 1427 C C . GLU A 1 185 ? -17.430 -7.716 17.349 1.00 78.12 185 GLU A C 1
ATOM 1429 O O . GLU A 1 185 ? -16.834 -7.640 16.272 1.00 78.12 185 GLU A O 1
ATOM 1434 N N . SER A 1 186 ? -18.697 -8.141 17.436 1.00 80.62 186 SER A N 1
ATOM 1435 C CA . SER A 1 186 ? -19.507 -8.503 16.266 1.00 80.62 186 SER A CA 1
ATOM 1436 C C . SER A 1 186 ? -19.603 -7.343 15.277 1.00 80.62 186 SER A C 1
ATOM 1438 O O . SER A 1 186 ? -19.389 -7.522 14.079 1.00 80.62 186 SER A O 1
ATOM 1440 N N . ARG A 1 187 ? -19.859 -6.131 15.771 1.00 81.81 187 ARG A N 1
ATOM 1441 C CA . ARG A 1 187 ? -20.035 -4.944 14.939 1.00 81.81 187 ARG A CA 1
ATOM 1442 C C . ARG A 1 187 ? -18.746 -4.521 14.239 1.00 81.81 187 ARG A C 1
ATOM 1444 O O . ARG A 1 187 ? -18.798 -4.152 13.072 1.00 81.81 187 ARG A O 1
ATOM 1451 N N . ILE A 1 188 ? -17.594 -4.618 14.901 1.00 82.75 188 ILE A N 1
ATOM 1452 C CA . ILE A 1 188 ? -16.290 -4.313 14.290 1.00 82.75 188 ILE A CA 1
ATOM 1453 C C . ILE A 1 188 ? -15.903 -5.365 13.240 1.00 82.75 188 ILE A C 1
ATOM 1455 O O . ILE A 1 188 ? -15.426 -5.012 12.159 1.00 82.75 188 ILE A O 1
ATOM 1459 N N . ARG A 1 189 ? -16.137 -6.652 13.526 1.00 81.44 189 ARG A N 1
ATOM 1460 C CA . ARG A 1 189 ? -15.841 -7.741 12.580 1.00 81.44 189 ARG A CA 1
ATOM 1461 C C . ARG A 1 189 ? -16.749 -7.708 11.354 1.00 81.44 189 ARG A C 1
ATOM 1463 O O . ARG A 1 189 ? -16.275 -7.943 10.249 1.00 81.44 189 ARG A O 1
ATOM 1470 N N . ASN A 1 190 ? -18.030 -7.400 11.550 1.00 83.38 190 ASN A N 1
ATOM 1471 C CA . ASN A 1 190 ? -19.036 -7.383 10.488 1.00 83.38 190 ASN A CA 1
ATOM 1472 C C . ASN A 1 190 ? -19.165 -6.022 9.791 1.00 83.38 190 ASN A C 1
ATOM 1474 O O . ASN A 1 190 ? -19.968 -5.886 8.868 1.00 83.38 190 ASN A O 1
ATOM 1478 N N . SER A 1 191 ? -18.418 -5.000 10.217 1.00 82.62 191 SER A N 1
ATOM 1479 C CA . SER A 1 191 ? -18.496 -3.689 9.581 1.00 82.62 191 SER A CA 1
ATOM 1480 C C . SER A 1 191 ? -17.856 -3.680 8.202 1.00 82.62 191 SER A C 1
ATOM 1482 O O . SER A 1 191 ? -16.782 -4.249 7.980 1.00 82.62 191 SER A O 1
ATOM 1484 N N . ALA A 1 192 ? -18.517 -2.972 7.288 1.00 77.38 192 ALA A N 1
ATOM 1485 C CA . ALA A 1 192 ? -18.010 -2.717 5.953 1.00 77.38 192 ALA A CA 1
ATOM 1486 C C . ALA A 1 192 ? -16.734 -1.861 6.002 1.00 77.38 192 ALA A C 1
ATOM 1488 O O . ALA A 1 192 ? -16.616 -0.934 6.806 1.00 77.38 192 ALA A O 1
ATOM 1489 N N . GLY A 1 193 ? -15.795 -2.165 5.110 1.00 82.50 193 GLY A N 1
ATOM 1490 C CA . GLY A 1 193 ? -14.542 -1.433 4.961 1.00 82.50 193 GLY A CA 1
ATOM 1491 C C . GLY A 1 193 ? -13.315 -2.225 5.392 1.00 82.50 193 GLY A C 1
ATOM 1492 O O . GLY A 1 193 ? -13.406 -3.329 5.930 1.00 82.50 193 GLY A O 1
ATOM 1493 N N . ASP A 1 194 ? -12.154 -1.625 5.160 1.00 87.81 194 ASP A N 1
ATOM 1494 C CA . ASP A 1 194 ? -10.861 -2.286 5.286 1.00 87.81 194 ASP A CA 1
ATOM 1495 C C . ASP A 1 194 ? -9.988 -1.607 6.335 1.00 87.81 194 ASP A C 1
ATOM 1497 O O . ASP A 1 194 ? -10.092 -0.413 6.598 1.00 87.81 194 ASP A O 1
ATOM 1501 N N . ASN A 1 195 ? -9.057 -2.369 6.899 1.00 89.19 195 ASN A N 1
ATOM 1502 C CA . ASN A 1 195 ? -8.045 -1.849 7.820 1.00 89.19 195 ASN A CA 1
ATOM 1503 C C . ASN A 1 195 ? -6.705 -1.558 7.134 1.00 89.19 195 ASN A C 1
ATOM 1505 O O . ASN A 1 195 ? -5.731 -1.222 7.805 1.00 89.19 195 ASN A O 1
ATOM 1509 N N . CYS A 1 196 ? -6.600 -1.774 5.825 1.00 91.81 196 CYS A N 1
ATOM 1510 C CA . CYS A 1 196 ? -5.356 -1.659 5.070 1.00 91.81 196 CYS A CA 1
ATOM 1511 C C . CYS A 1 196 ? -5.612 -1.158 3.658 1.00 91.81 196 CYS A C 1
ATOM 1513 O O . CYS A 1 196 ? -6.725 -1.260 3.148 1.00 91.81 196 CYS A O 1
ATOM 1515 N N . LEU A 1 197 ? -4.549 -0.669 3.024 1.00 92.81 197 LEU A N 1
ATOM 1516 C CA . LEU A 1 197 ? -4.538 -0.446 1.588 1.00 92.81 197 LEU A CA 1
ATOM 1517 C C . LEU A 1 197 ? -4.452 -1.805 0.873 1.00 92.81 197 LEU A C 1
ATOM 1519 O O . LEU A 1 197 ? -3.606 -2.632 1.226 1.00 92.81 197 LEU A O 1
ATOM 1523 N N . LEU A 1 198 ? -5.308 -2.036 -0.118 1.00 94.81 198 LEU A N 1
ATOM 1524 C CA . LEU A 1 198 ? -5.376 -3.290 -0.869 1.00 94.81 198 LEU A CA 1
ATOM 1525 C C . LEU A 1 198 ? -4.778 -3.137 -2.268 1.00 94.81 198 LEU A C 1
ATOM 1527 O O . LEU A 1 198 ? -5.056 -2.171 -2.974 1.00 94.81 198 LEU A O 1
ATOM 1531 N N . GLY A 1 199 ? -3.970 -4.114 -2.673 1.00 91.38 199 GLY A N 1
ATOM 1532 C CA . GLY A 1 199 ? -3.521 -4.291 -4.048 1.00 91.38 199 GLY A CA 1
ATOM 1533 C C . GLY A 1 199 ? -4.472 -5.218 -4.781 1.00 91.38 199 GLY A C 1
ATOM 1534 O O . GLY A 1 199 ? -4.260 -6.434 -4.812 1.00 91.38 199 GLY A O 1
ATOM 1535 N N . TRP A 1 200 ? -5.524 -4.636 -5.355 1.00 90.81 200 TRP A N 1
ATOM 1536 C CA . TRP A 1 200 ? -6.647 -5.367 -5.947 1.00 90.81 200 TRP A CA 1
ATOM 1537 C C . TRP A 1 200 ? -7.173 -6.445 -4.974 1.00 90.81 200 TRP A C 1
ATOM 1539 O O . TRP A 1 200 ? -7.285 -6.202 -3.775 1.00 90.81 200 TRP A O 1
ATOM 1549 N N . SER A 1 201 ? -7.462 -7.646 -5.472 1.00 88.94 201 SER A N 1
ATOM 1550 C CA . SER A 1 201 ? -7.781 -8.850 -4.699 1.00 88.94 201 SER A CA 1
ATOM 1551 C C . SER A 1 201 ? -6.552 -9.708 -4.361 1.00 88.94 201 SER A C 1
ATOM 1553 O O . SER A 1 201 ? -6.706 -10.832 -3.891 1.00 88.94 201 SER A O 1
ATOM 1555 N N . CYS A 1 202 ? -5.340 -9.239 -4.668 1.00 90.19 202 CYS A N 1
ATOM 1556 C CA . CYS A 1 202 ? -4.135 -10.070 -4.638 1.00 90.19 202 CYS 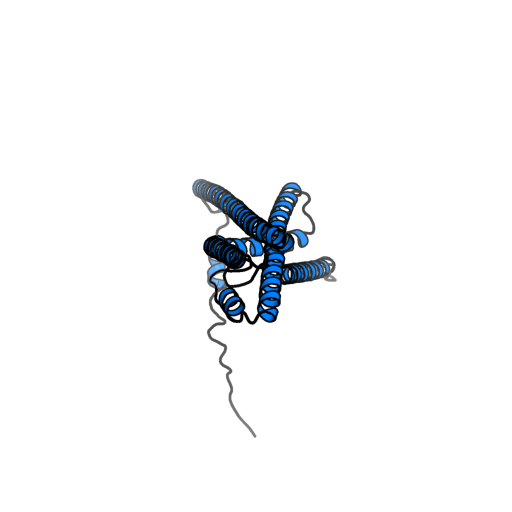A CA 1
ATOM 1557 C C . CYS A 1 202 ? -3.409 -10.004 -3.294 1.00 90.19 202 CYS A C 1
ATOM 1559 O O . CYS A 1 202 ? -2.871 -11.008 -2.832 1.00 90.19 202 CYS A O 1
ATOM 1561 N N . PHE A 1 203 ? -3.344 -8.820 -2.685 1.00 93.06 203 PHE A N 1
ATOM 1562 C CA . PHE A 1 203 ? -2.589 -8.623 -1.453 1.00 93.06 203 PHE A CA 1
ATOM 1563 C C . PHE A 1 203 ? -3.086 -7.431 -0.639 1.00 93.06 203 PHE A C 1
ATOM 1565 O O . PHE A 1 203 ? -3.700 -6.497 -1.150 1.00 93.06 203 PHE A O 1
ATOM 1572 N N . SER A 1 204 ? -2.725 -7.437 0.640 1.00 94.62 204 SER A N 1
ATOM 1573 C CA . SER A 1 204 ? -2.886 -6.309 1.552 1.00 94.62 204 SER A CA 1
ATOM 1574 C C . SER A 1 204 ? -1.524 -5.693 1.853 1.00 94.62 204 SER A C 1
ATOM 1576 O O . SER A 1 204 ? -0.564 -6.405 2.164 1.00 94.62 204 SER A O 1
ATOM 1578 N N . VAL A 1 205 ? -1.430 -4.365 1.800 1.00 94.44 205 VAL A N 1
ATOM 1579 C CA . VAL A 1 205 ? -0.193 -3.639 2.101 1.00 94.44 205 VAL A CA 1
ATOM 1580 C C . VAL A 1 205 ? 0.037 -3.644 3.611 1.00 94.44 205 VAL A C 1
ATOM 1582 O O . VAL A 1 205 ? -0.504 -2.835 4.365 1.00 94.44 205 VAL A O 1
ATOM 1585 N N . THR A 1 206 ? 0.850 -4.597 4.058 1.00 95.69 206 THR A N 1
ATOM 1586 C CA . THR A 1 206 ? 1.221 -4.803 5.462 1.00 95.69 206 THR A CA 1
ATOM 1587 C C . THR A 1 206 ? 2.740 -4.857 5.606 1.00 95.69 206 THR A C 1
ATOM 1589 O O . THR A 1 206 ? 3.449 -5.140 4.642 1.00 95.69 206 THR A O 1
ATOM 1592 N N . TYR A 1 207 ? 3.269 -4.636 6.814 1.00 94.56 207 TYR A N 1
ATOM 1593 C CA . TYR A 1 207 ? 4.713 -4.775 7.045 1.00 94.56 207 TYR A CA 1
ATOM 1594 C C . TYR A 1 207 ? 5.222 -6.184 6.728 1.00 94.56 207 TYR A C 1
ATOM 1596 O O . TYR A 1 207 ? 6.300 -6.323 6.159 1.00 94.56 207 TYR A O 1
ATOM 1604 N N . SER A 1 208 ? 4.444 -7.221 7.050 1.00 94.25 208 SER A N 1
ATOM 1605 C CA . SER A 1 208 ? 4.789 -8.609 6.729 1.00 94.25 208 SER A CA 1
ATOM 1606 C C . SER A 1 208 ? 4.854 -8.837 5.220 1.00 94.25 208 SER A C 1
ATOM 1608 O O . SER A 1 208 ? 5.803 -9.445 4.734 1.00 94.25 208 SER A O 1
ATOM 1610 N N . PHE A 1 209 ? 3.885 -8.298 4.476 1.00 94.31 209 PHE A N 1
ATOM 1611 C CA . PHE A 1 209 ? 3.877 -8.370 3.019 1.00 94.31 209 PHE A CA 1
ATOM 1612 C C . PHE A 1 209 ? 5.072 -7.630 2.405 1.00 94.31 209 PHE A C 1
ATOM 1614 O O . PHE A 1 209 ? 5.798 -8.203 1.599 1.00 94.31 209 PHE A O 1
ATOM 1621 N N . LEU A 1 210 ? 5.342 -6.393 2.832 1.00 92.75 210 LEU A N 1
ATOM 1622 C CA . LEU A 1 210 ? 6.491 -5.626 2.340 1.00 92.75 210 LEU A CA 1
ATOM 1623 C C . LEU A 1 210 ? 7.828 -6.285 2.693 1.00 92.75 210 LEU A C 1
ATOM 1625 O O . LEU A 1 210 ? 8.746 -6.272 1.878 1.00 92.75 210 LEU A O 1
ATOM 1629 N N . GLY A 1 211 ? 7.929 -6.905 3.871 1.00 92.38 211 GLY A N 1
ATOM 1630 C CA . GLY A 1 211 ? 9.088 -7.708 4.255 1.00 92.38 211 GLY A CA 1
ATOM 1631 C C . GLY A 1 211 ? 9.291 -8.911 3.333 1.00 92.38 211 GLY A C 1
ATOM 1632 O O . GLY A 1 211 ? 10.415 -9.162 2.903 1.00 92.38 211 GLY A O 1
ATOM 1633 N N . ALA A 1 212 ? 8.213 -9.611 2.965 1.00 92.06 212 ALA A N 1
ATOM 1634 C CA . ALA A 1 212 ? 8.273 -10.712 2.005 1.00 92.06 212 ALA A CA 1
ATOM 1635 C C . ALA A 1 212 ? 8.712 -10.232 0.612 1.00 92.06 212 ALA A C 1
ATOM 1637 O O . ALA A 1 212 ? 9.619 -10.816 0.022 1.00 92.06 212 ALA A O 1
ATOM 1638 N N . VAL A 1 213 ? 8.138 -9.129 0.121 1.00 89.62 213 VAL A N 1
ATOM 1639 C CA . VAL A 1 213 ? 8.516 -8.501 -1.156 1.00 89.62 213 VAL A CA 1
ATOM 1640 C C . VAL A 1 213 ? 9.999 -8.117 -1.166 1.00 89.62 213 VAL A C 1
ATOM 1642 O O . VAL A 1 213 ? 10.717 -8.456 -2.106 1.00 89.62 213 VAL A O 1
ATOM 1645 N N . ALA A 1 214 ? 10.483 -7.464 -0.106 1.00 87.44 214 ALA A N 1
ATOM 1646 C CA . ALA A 1 214 ? 11.887 -7.087 0.024 1.00 87.44 214 ALA A CA 1
ATOM 1647 C C . ALA A 1 214 ? 12.806 -8.317 0.066 1.00 87.44 214 ALA A C 1
ATOM 1649 O O . ALA A 1 214 ? 13.830 -8.339 -0.614 1.00 87.44 214 ALA A O 1
ATOM 1650 N N . SER A 1 215 ? 12.422 -9.358 0.811 1.00 89.31 215 SER A N 1
ATOM 1651 C CA . SER A 1 215 ? 13.173 -10.613 0.875 1.00 89.31 215 SER A CA 1
ATOM 1652 C C . SER A 1 215 ? 13.305 -11.260 -0.502 1.00 89.31 215 SER A C 1
ATOM 1654 O O . SER A 1 215 ? 14.414 -11.591 -0.907 1.00 89.31 215 SER A O 1
ATOM 1656 N N . VAL A 1 216 ? 12.199 -11.406 -1.240 1.00 87.38 216 VAL A N 1
ATOM 1657 C CA . VAL A 1 216 ? 12.203 -11.983 -2.595 1.00 87.38 216 VAL A CA 1
ATOM 1658 C C . VAL A 1 216 ? 13.051 -11.137 -3.545 1.00 87.38 216 VAL A C 1
ATOM 1660 O O . VAL A 1 216 ? 13.865 -11.690 -4.284 1.00 87.38 216 VAL A O 1
ATOM 1663 N N . GLY A 1 217 ? 12.921 -9.807 -3.488 1.00 81.94 217 GLY A N 1
ATOM 1664 C CA . GLY A 1 217 ? 13.716 -8.890 -4.307 1.00 81.94 217 GLY A CA 1
ATOM 1665 C C . GLY A 1 217 ? 15.220 -9.022 -4.056 1.00 81.94 217 GLY A C 1
ATOM 1666 O O . GLY A 1 217 ? 15.995 -9.132 -5.005 1.00 81.94 217 GLY A O 1
ATOM 1667 N N . ILE A 1 218 ? 15.637 -9.084 -2.786 1.00 82.25 218 ILE A N 1
ATOM 1668 C CA . ILE A 1 218 ? 17.045 -9.275 -2.408 1.00 82.25 218 ILE A CA 1
ATOM 1669 C C . ILE A 1 218 ? 17.543 -10.650 -2.856 1.00 82.25 218 ILE A C 1
ATOM 1671 O O . ILE A 1 218 ? 18.611 -10.739 -3.458 1.00 82.25 218 ILE A O 1
ATOM 1675 N N . THR A 1 219 ? 16.783 -11.720 -2.605 1.00 87.25 219 THR A N 1
ATOM 1676 C CA . THR A 1 219 ? 17.158 -13.075 -3.035 1.00 87.25 219 THR A CA 1
ATOM 1677 C C . THR A 1 219 ? 17.365 -13.133 -4.545 1.00 87.25 219 THR A C 1
ATOM 1679 O O . THR A 1 219 ? 18.389 -13.639 -4.999 1.00 87.25 219 THR A O 1
ATOM 1682 N N . TYR A 1 220 ? 16.445 -12.567 -5.325 1.00 82.50 220 TYR A N 1
ATOM 1683 C CA . TYR A 1 220 ? 16.563 -12.537 -6.780 1.00 82.50 220 TYR A CA 1
ATOM 1684 C C . TYR A 1 220 ? 17.780 -11.727 -7.248 1.00 82.50 220 TYR A C 1
ATOM 1686 O O . TYR A 1 220 ? 18.528 -12.178 -8.114 1.00 82.50 220 TYR A O 1
ATOM 1694 N N . ALA A 1 221 ? 18.032 -10.564 -6.640 1.00 75.69 221 ALA A N 1
ATOM 1695 C CA . ALA A 1 221 ? 19.204 -9.751 -6.951 1.00 75.69 221 ALA A CA 1
ATOM 1696 C C . ALA A 1 221 ? 20.522 -10.488 -6.661 1.00 75.69 221 ALA A C 1
ATOM 1698 O O . ALA A 1 221 ? 21.439 -10.455 -7.479 1.00 75.69 221 ALA A O 1
ATOM 1699 N N . LEU A 1 222 ? 20.611 -11.199 -5.533 1.00 82.56 222 LEU A N 1
ATOM 1700 C CA . LEU A 1 222 ? 21.782 -12.012 -5.192 1.00 82.56 222 LEU A CA 1
ATOM 1701 C C . LEU A 1 222 ? 21.997 -13.155 -6.194 1.00 82.56 222 LEU A C 1
ATOM 1703 O O . LEU A 1 222 ? 23.132 -13.402 -6.596 1.00 82.56 222 LEU A O 1
ATOM 1707 N N . VAL A 1 223 ? 20.923 -13.811 -6.639 1.00 85.75 223 VAL A N 1
ATOM 1708 C CA . VAL A 1 223 ? 20.984 -14.852 -7.678 1.00 85.75 223 VAL A CA 1
ATOM 1709 C C . VAL A 1 223 ? 21.480 -14.272 -9.007 1.00 85.75 223 VAL A C 1
ATOM 1711 O O . VAL A 1 223 ? 22.365 -14.849 -9.637 1.00 85.75 223 VAL A O 1
ATOM 1714 N N . LEU A 1 224 ? 20.983 -13.102 -9.421 1.00 79.25 224 LEU A N 1
ATOM 1715 C CA . LEU A 1 224 ? 21.480 -12.430 -10.625 1.00 79.25 224 LEU A CA 1
ATOM 1716 C C . LEU A 1 224 ? 22.968 -12.080 -10.519 1.00 79.25 224 LEU A C 1
ATOM 1718 O O . LEU A 1 224 ? 23.717 -12.326 -11.464 1.00 79.25 224 LEU A O 1
ATOM 1722 N N . LEU A 1 225 ? 23.415 -11.565 -9.371 1.00 75.44 225 LEU A N 1
ATOM 1723 C CA . LEU A 1 225 ? 24.829 -11.261 -9.141 1.00 75.44 225 LEU A CA 1
ATOM 1724 C C . LEU A 1 225 ? 25.714 -12.508 -9.276 1.00 75.44 225 LEU A C 1
ATOM 1726 O O . LEU A 1 225 ? 26.799 -12.415 -9.850 1.00 75.44 225 LEU A O 1
ATOM 1730 N N . GLN A 1 226 ? 25.249 -13.677 -8.824 1.00 81.69 226 GLN A N 1
ATOM 1731 C CA . GLN A 1 226 ? 25.972 -14.940 -9.011 1.00 81.69 226 GLN A CA 1
ATOM 1732 C C . GLN A 1 226 ? 26.139 -15.283 -10.499 1.00 81.69 226 GLN A C 1
ATOM 1734 O O . GLN A 1 226 ? 27.260 -15.547 -10.945 1.00 81.69 226 GLN A O 1
ATOM 1739 N N . PHE A 1 227 ? 25.067 -15.199 -11.292 1.00 77.88 227 PHE A N 1
ATOM 1740 C CA . PHE A 1 227 ? 25.141 -15.436 -12.738 1.00 77.88 227 PHE A CA 1
ATOM 1741 C C . PHE A 1 227 ? 26.053 -14.436 -13.455 1.00 77.88 227 PHE A C 1
ATOM 1743 O O . PHE A 1 227 ? 26.793 -14.820 -14.356 1.00 77.88 227 PHE A O 1
ATOM 1750 N N . MET A 1 228 ? 26.060 -13.172 -13.029 1.00 69.50 228 MET A N 1
ATOM 1751 C CA . MET A 1 228 ? 26.943 -12.145 -13.589 1.00 69.50 228 MET A CA 1
ATOM 1752 C C . MET A 1 228 ? 28.412 -12.322 -13.199 1.00 69.50 228 MET A C 1
ATOM 1754 O O . MET A 1 228 ? 29.298 -11.930 -13.954 1.00 69.50 228 MET A O 1
ATOM 1758 N N . SER A 1 229 ? 28.674 -12.890 -12.021 1.00 66.62 229 SER A N 1
ATOM 1759 C CA . SER A 1 229 ? 30.031 -13.164 -11.537 1.00 66.62 229 SER A CA 1
ATOM 1760 C C . SER A 1 229 ? 30.666 -14.405 -12.172 1.00 66.62 229 SER A C 1
ATOM 1762 O O . SER A 1 229 ? 31.878 -14.589 -12.069 1.00 66.62 229 SER A O 1
ATOM 1764 N N . THR A 1 230 ? 29.870 -15.246 -12.841 1.00 67.69 230 THR A N 1
ATOM 1765 C CA . THR A 1 230 ? 30.375 -16.446 -13.514 1.00 67.69 230 THR A CA 1
ATOM 1766 C C . THR A 1 230 ? 31.062 -16.025 -14.820 1.00 67.69 230 THR A C 1
ATOM 1768 O O . THR A 1 230 ? 30.397 -15.461 -15.692 1.00 67.69 230 THR A O 1
ATOM 1771 N N . PRO A 1 231 ? 32.382 -16.244 -14.986 1.00 57.75 231 PRO A N 1
ATOM 1772 C CA . PRO A 1 231 ? 33.073 -15.857 -16.209 1.00 57.75 231 PRO A CA 1
ATOM 1773 C C . PRO A 1 231 ? 32.459 -16.594 -17.409 1.00 57.75 231 PRO A C 1
ATOM 1775 O O . PRO A 1 231 ? 32.101 -17.769 -17.282 1.00 57.75 231 PRO A O 1
ATOM 1778 N N . PRO A 1 232 ? 32.322 -15.942 -18.580 1.00 59.38 232 PRO A N 1
ATOM 1779 C CA . PRO A 1 232 ? 31.840 -16.623 -19.771 1.00 59.38 232 PRO A CA 1
ATOM 1780 C C . PRO A 1 232 ? 32.779 -17.793 -20.050 1.00 59.38 232 PRO A C 1
ATOM 1782 O O . PRO A 1 232 ? 33.992 -17.589 -20.109 1.00 59.38 232 PRO A O 1
ATOM 1785 N N . ASN A 1 233 ? 32.226 -19.004 -20.190 1.00 51.34 233 ASN A N 1
ATOM 1786 C CA . ASN A 1 233 ? 32.981 -20.191 -20.583 1.00 51.34 233 ASN A CA 1
ATOM 1787 C C . ASN A 1 233 ? 33.829 -19.838 -21.809 1.00 51.34 233 ASN A C 1
ATOM 1789 O O . ASN A 1 233 ? 33.310 -19.738 -22.925 1.00 51.34 233 ASN A O 1
ATOM 1793 N N . GLN A 1 234 ? 35.128 -19.617 -21.595 1.00 50.47 234 GLN A N 1
ATOM 1794 C CA . GLN A 1 234 ? 36.099 -19.564 -22.670 1.00 50.47 234 GLN A CA 1
ATOM 1795 C C . GLN A 1 234 ? 36.047 -20.943 -23.307 1.00 50.47 234 GLN A C 1
ATOM 1797 O O . GLN A 1 234 ? 36.526 -21.919 -22.734 1.00 50.47 234 GLN A O 1
ATOM 1802 N N . LYS A 1 235 ? 35.396 -21.033 -24.470 1.00 46.66 235 LYS A N 1
ATOM 1803 C CA . LYS A 1 235 ? 35.544 -22.188 -25.346 1.00 46.66 235 LYS A CA 1
ATOM 1804 C C . LYS A 1 235 ? 37.036 -22.301 -25.625 1.00 46.66 235 LYS A C 1
ATOM 1806 O O . LYS A 1 235 ? 37.591 -21.459 -26.325 1.00 46.66 235 LYS A O 1
ATOM 1811 N N . THR A 1 236 ? 37.668 -23.282 -24.996 1.00 45.94 236 THR A N 1
ATOM 1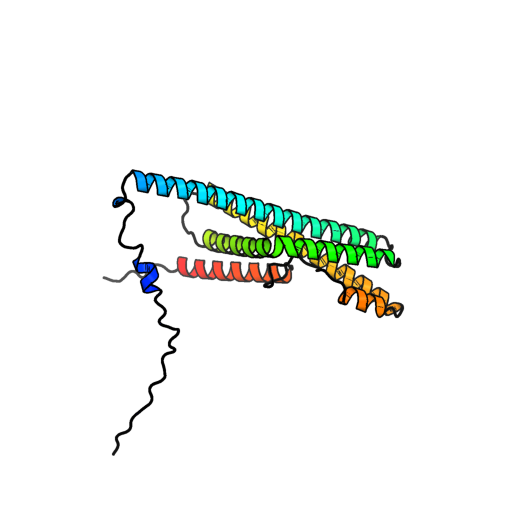812 C CA . THR A 1 236 ? 39.034 -23.701 -25.274 1.00 45.94 236 THR A CA 1
ATOM 1813 C C . THR A 1 236 ? 39.048 -24.106 -26.746 1.00 45.94 236 THR A C 1
ATOM 1815 O O . THR A 1 236 ? 38.412 -25.094 -27.114 1.00 45.94 236 THR A O 1
ATOM 1818 N N . GLN A 1 237 ? 39.620 -23.247 -27.591 1.00 41.66 237 GLN A N 1
ATOM 1819 C CA . GLN A 1 237 ? 40.028 -23.613 -28.946 1.00 41.66 237 GLN A CA 1
ATOM 1820 C C . GLN A 1 237 ? 41.335 -24.391 -28.870 1.00 41.66 237 GLN A C 1
ATOM 1822 O O . GLN A 1 237 ? 42.172 -24.025 -28.012 1.00 41.66 237 GLN A O 1
#

Radius of gyration: 26.76 Å; chains: 1; bounding box: 62×75×76 Å

Organism: Folsomia candida (NCBI:txid158441)

Foldseek 3Di:
DDDDDDDDDDDDPVPPPPPVVVVVVPDPDDLVNDDPVVNVVVVVVVVVVVVVVVVVLVVLLVLLLVLLVLLLVLLVVLLVCVVVPPLPDPVSLVSLLVSQQVNQVSQVVNQQSLQVLLVLLLVLLLVLLLDPDDPPQVVVNVVSVVSSVSSLVSLVSQQNSLVSSVVSLVVNVVVCVVVVPPVSNVCVVPRDGDSTRHNRVPDGSHPVVSVVSVVVSVVSSVVSVVVVPDPPPPPDD